Protein AF-0000000082939607 (afdb_homodimer)

pLDDT: mean 96.83, std 4.09, range [71.38, 99.0]

Nearest PDB structures (foldseek):
  5bor-assembly1_A  TM=9.975E-01  e=7.022E-24  Acetobacter aceti 1023
  4zmb-assembly1_B  TM=9.998E-01  e=1.234E-23  Acetobacter aceti 1023
  4ycj-assembly1_A  TM=9.977E-01  e=1.023E-23  Acetobacter aceti 1023
  4ycd-assembly1_A  TM=9.980E-01  e=1.159E-23  Acetobacter aceti 1023
  5clf-assembly1_B  TM=9.993E-01  e=1.399E-23  Acetobacter aceti 1023

Structure (mmCIF, N/CA/C/O backbone):
data_AF-0000000082939607-model_v1
#
loop_
_entity.id
_entity.type
_entity.pdbx_description
1 polymer 'N5-carboxyaminoimidazole ribonucleotide mutase'
#
loop_
_atom_site.group_PDB
_atom_site.id
_atom_site.type_symbol
_atom_site.label_atom_id
_atom_site.label_alt_id
_atom_site.label_comp_id
_atom_site.label_asym_id
_atom_site.label_entity_id
_atom_site.label_seq_id
_atom_site.pdbx_PDB_ins_code
_atom_site.Cartn_x
_atom_site.Cartn_y
_atom_site.Cartn_z
_atom_site.occupancy
_atom_site.B_iso_or_equiv
_atom_site.auth_seq_id
_atom_site.auth_comp_id
_atom_site.auth_asym_id
_atom_site.auth_atom_id
_atom_site.pdbx_PDB_model_num
ATOM 1 N N . MET A 1 1 ? 14.266 19.781 -10.266 1 73.94 1 MET A N 1
ATOM 2 C CA . MET A 1 1 ? 13.133 19.062 -10.844 1 73.94 1 MET A CA 1
ATOM 3 C C . MET A 1 1 ? 11.969 18.984 -9.859 1 73.94 1 MET A C 1
ATOM 5 O O . MET A 1 1 ? 12.18 19.016 -8.648 1 73.94 1 MET A O 1
ATOM 9 N N . LYS A 1 2 ? 10.742 19.078 -10.258 1 94.06 2 LYS A N 1
ATOM 10 C CA . LYS A 1 2 ? 9.562 19.047 -9.391 1 94.06 2 LYS A CA 1
ATOM 11 C C . LYS A 1 2 ? 9.406 17.688 -8.727 1 94.06 2 LYS A C 1
ATOM 13 O O . LYS A 1 2 ? 9.484 16.656 -9.398 1 94.06 2 LYS A O 1
ATOM 18 N N . PRO A 1 3 ? 9.328 17.672 -7.402 1 98.25 3 PRO A N 1
ATOM 19 C CA . PRO A 1 3 ? 9.227 16.391 -6.715 1 98.25 3 PRO A CA 1
ATOM 20 C C . PRO A 1 3 ? 7.977 15.609 -7.113 1 98.25 3 PRO A C 1
ATOM 22 O O . PRO A 1 3 ? 6.914 16.203 -7.32 1 98.25 3 PRO A O 1
ATOM 25 N N . LEU A 1 4 ? 8.109 14.312 -7.293 1 98.81 4 LEU A N 1
ATOM 26 C CA . LEU A 1 4 ? 7.012 13.406 -7.59 1 98.81 4 LEU A CA 1
ATOM 27 C C . LEU A 1 4 ? 6.566 12.664 -6.336 1 98.81 4 LEU A C 1
ATOM 29 O O . LEU A 1 4 ? 5.422 12.219 -6.25 1 98.81 4 LEU A O 1
ATOM 33 N N . VAL A 1 5 ? 7.562 12.453 -5.434 1 98.94 5 VAL A N 1
ATOM 34 C CA . VAL A 1 5 ? 7.293 11.727 -4.195 1 98.94 5 VAL A CA 1
ATOM 35 C C . VAL A 1 5 ? 7.57 12.633 -2.996 1 98.94 5 VAL A C 1
ATOM 37 O O . VAL A 1 5 ? 8.594 13.32 -2.951 1 98.94 5 VAL A O 1
ATOM 40 N N . GLY A 1 6 ? 6.621 12.758 -2.084 1 98.88 6 GLY A N 1
ATOM 41 C CA . GLY A 1 6 ? 6.863 13.375 -0.79 1 98.88 6 GLY A CA 1
ATOM 42 C C . GLY A 1 6 ? 7.176 12.367 0.301 1 98.88 6 GLY A C 1
ATOM 43 O O . GLY A 1 6 ? 6.395 11.445 0.546 1 98.88 6 GLY A O 1
ATOM 44 N N . VAL A 1 7 ? 8.328 12.477 0.887 1 98.94 7 VAL A N 1
ATOM 45 C CA . VAL A 1 7 ? 8.711 11.672 2.045 1 98.94 7 VAL A CA 1
ATOM 46 C C . VAL A 1 7 ? 8.57 12.5 3.318 1 98.94 7 VAL A C 1
ATOM 48 O O . VAL A 1 7 ? 9.352 13.438 3.547 1 98.94 7 VAL A O 1
ATOM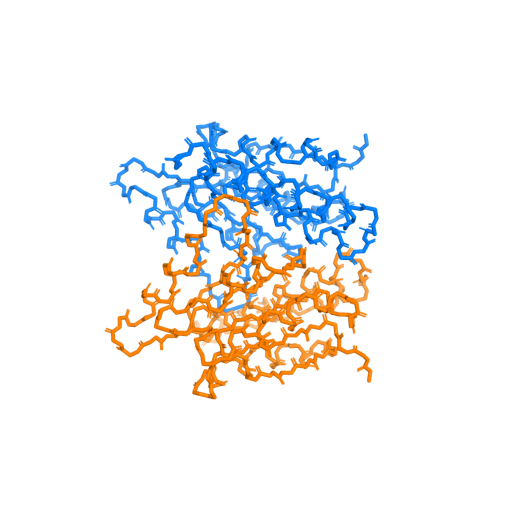 51 N N . ILE A 1 8 ? 7.582 12.094 4.121 1 98.81 8 ILE A N 1
ATOM 52 C CA . ILE A 1 8 ? 7.344 12.906 5.309 1 98.81 8 ILE A CA 1
ATOM 53 C C . ILE A 1 8 ? 7.418 12.039 6.559 1 98.81 8 ILE A C 1
ATOM 55 O O . ILE A 1 8 ? 7.242 10.82 6.484 1 98.81 8 ILE A O 1
ATOM 59 N N . MET A 1 9 ? 7.715 12.656 7.691 1 97.94 9 MET A N 1
ATOM 60 C CA . MET A 1 9 ? 7.871 11.953 8.961 1 97.94 9 MET A CA 1
ATOM 61 C C . MET A 1 9 ? 7.477 12.844 10.133 1 97.94 9 MET A C 1
ATOM 63 O O . MET A 1 9 ? 7.539 14.07 10.031 1 97.94 9 MET A O 1
ATOM 67 N N . GLY A 1 10 ? 7.082 12.188 11.211 1 93.94 10 GLY A N 1
ATOM 68 C CA . GLY A 1 10 ? 6.531 12.93 12.336 1 93.94 10 GLY A CA 1
ATOM 69 C C . GLY A 1 10 ? 7.586 13.672 13.133 1 93.94 10 GLY A C 1
ATOM 70 O O . GLY A 1 10 ? 7.309 14.711 13.727 1 93.94 10 GLY A O 1
ATOM 71 N N . SER A 1 11 ? 8.711 13.086 13.258 1 93.81 11 SER A N 1
ATOM 72 C CA . SER A 1 11 ? 9.812 13.664 14.031 1 93.81 11 SER A CA 1
ATOM 73 C C . SER A 1 11 ? 11.148 13.43 13.336 1 93.81 11 SER A C 1
ATOM 75 O O . SER A 1 11 ? 11.266 12.547 12.477 1 93.81 11 SER A O 1
ATOM 77 N N . SER A 1 12 ? 12.109 14.25 13.695 1 94.25 12 SER A N 1
ATOM 78 C CA . SER A 1 12 ? 13.445 14.086 13.117 1 94.25 12 SER A CA 1
ATOM 79 C C . SER A 1 12 ? 14.047 12.734 13.492 1 94.25 12 SER A C 1
ATOM 81 O O . SER A 1 12 ? 14.867 12.188 12.758 1 94.25 12 SER A O 1
ATOM 83 N N . SER A 1 13 ? 13.633 12.195 14.633 1 94.56 13 SER A N 1
ATOM 84 C CA . SER A 1 13 ? 14.133 10.898 15.07 1 94.56 13 SER A CA 1
ATOM 85 C C . SER A 1 13 ? 13.742 9.797 14.094 1 94.56 13 SER A C 1
ATOM 87 O O . SER A 1 13 ? 14.367 8.734 14.062 1 94.56 13 SER A O 1
ATOM 89 N N . ASP A 1 14 ? 12.719 10.047 13.297 1 96.38 14 ASP A N 1
ATOM 90 C CA . ASP A 1 14 ? 12.25 9.047 12.336 1 96.38 14 ASP A CA 1
ATOM 91 C C . ASP A 1 14 ? 13.172 8.992 11.117 1 96.38 14 ASP A C 1
ATOM 93 O O . ASP A 1 14 ? 13.102 8.047 10.328 1 96.38 14 ASP A O 1
ATOM 97 N N . TRP A 1 15 ? 14.07 9.906 10.969 1 97.56 15 TRP A N 1
ATOM 98 C CA . TRP A 1 15 ? 14.922 10.016 9.789 1 97.56 15 TRP A CA 1
ATOM 99 C C . TRP A 1 15 ? 15.828 8.805 9.656 1 97.56 15 TRP A C 1
ATOM 101 O O . TRP A 1 15 ? 16.094 8.336 8.539 1 97.56 15 TRP A O 1
ATOM 111 N N . GLU A 1 16 ? 16.281 8.289 10.805 1 97.69 16 GLU A N 1
ATOM 112 C CA . GLU A 1 16 ? 17.188 7.145 10.773 1 97.69 16 GLU A CA 1
ATOM 113 C C . GLU A 1 16 ? 16.547 5.973 10.031 1 97.69 16 GLU A C 1
ATOM 115 O O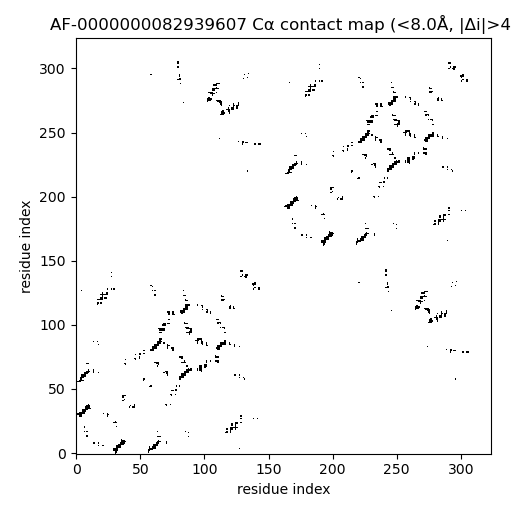 . GLU A 1 16 ? 17.25 5.191 9.383 1 97.69 16 GLU A O 1
ATOM 120 N N . THR A 1 17 ? 15.258 5.93 10.086 1 98.62 17 THR A N 1
ATOM 121 C CA . THR A 1 17 ? 14.531 4.887 9.367 1 98.62 17 THR A CA 1
ATOM 122 C C . THR A 1 17 ? 14.156 5.363 7.965 1 98.62 17 THR A C 1
ATOM 124 O O . THR A 1 17 ? 14.438 4.684 6.977 1 98.62 17 THR A O 1
ATOM 127 N N . MET A 1 18 ? 13.672 6.57 7.789 1 98.81 18 MET A N 1
ATOM 128 C CA . MET A 1 18 ? 13.031 7.051 6.566 1 98.81 18 MET A CA 1
ATOM 129 C C . MET A 1 18 ? 14.07 7.344 5.488 1 98.81 18 MET A C 1
ATOM 131 O O . MET A 1 18 ? 13.742 7.43 4.305 1 98.81 18 MET A O 1
ATOM 135 N N . LYS A 1 19 ? 15.312 7.48 5.898 1 98.81 19 LYS A N 1
ATOM 136 C CA . LYS A 1 19 ? 16.375 7.738 4.926 1 98.81 19 LYS A CA 1
ATOM 137 C C . LYS A 1 19 ? 16.5 6.59 3.93 1 98.81 19 LYS A C 1
ATOM 139 O O . LYS A 1 19 ? 16.922 6.797 2.787 1 98.81 19 LYS A O 1
ATOM 144 N N . HIS A 1 20 ? 16.141 5.379 4.359 1 98.88 20 HIS A N 1
ATOM 145 C CA . HIS A 1 20 ? 16.266 4.207 3.494 1 98.88 20 HIS A CA 1
ATOM 146 C C . HIS A 1 20 ? 15.266 4.262 2.346 1 98.88 20 HIS A C 1
ATOM 148 O O . HIS A 1 20 ? 15.523 3.734 1.263 1 98.88 20 HIS A O 1
ATOM 154 N N . ALA A 1 21 ? 14.094 4.895 2.523 1 98.94 21 ALA A N 1
ATOM 155 C CA . ALA A 1 21 ? 13.195 5.164 1.406 1 98.94 21 ALA A CA 1
ATOM 156 C C . ALA A 1 21 ? 13.812 6.148 0.423 1 98.94 21 ALA A C 1
ATOM 158 O O . ALA A 1 21 ? 13.766 5.941 -0.792 1 98.94 21 ALA A O 1
ATOM 159 N N . CYS A 1 22 ? 14.445 7.188 0.955 1 98.88 22 CYS A N 1
ATOM 160 C CA . CYS A 1 22 ? 15.078 8.211 0.131 1 98.88 22 CYS A CA 1
ATOM 161 C C . CYS A 1 22 ? 16.234 7.629 -0.667 1 98.88 22 CYS A C 1
ATOM 163 O O . CYS A 1 22 ? 16.453 8 -1.821 1 98.88 22 CYS A O 1
ATOM 165 N N . GLU A 1 23 ? 16.938 6.727 -0.051 1 98.88 23 GLU A N 1
ATOM 166 C CA . GLU A 1 23 ? 18.047 6.074 -0.735 1 98.88 23 GLU A CA 1
ATOM 167 C C . GLU A 1 23 ? 17.578 5.336 -1.983 1 98.88 23 GLU A C 1
ATOM 169 O O . GLU A 1 23 ? 18.234 5.367 -3.021 1 98.88 23 GLU A O 1
ATOM 174 N N . ILE A 1 24 ? 16.469 4.672 -1.916 1 98.88 24 ILE A N 1
ATOM 175 C CA . ILE A 1 24 ? 15.898 3.963 -3.057 1 98.88 24 ILE A CA 1
ATOM 176 C C . ILE A 1 24 ? 15.492 4.961 -4.137 1 98.88 24 ILE A C 1
ATOM 178 O O . ILE A 1 24 ? 15.758 4.75 -5.32 1 98.88 24 ILE A O 1
ATOM 182 N N . LEU A 1 25 ? 14.836 6.051 -3.723 1 98.88 25 LEU A N 1
ATOM 183 C CA . LEU A 1 25 ? 14.406 7.066 -4.68 1 98.88 25 LEU A CA 1
ATOM 184 C C . LEU A 1 25 ? 15.609 7.68 -5.391 1 98.88 25 LEU A C 1
ATOM 186 O O . LEU A 1 25 ? 15.562 7.934 -6.598 1 98.88 25 LEU A O 1
ATOM 190 N N . GLU A 1 26 ? 16.688 7.875 -4.633 1 98.81 26 GLU A N 1
ATOM 191 C CA . GLU A 1 26 ? 17.922 8.375 -5.223 1 98.81 26 GLU A CA 1
ATOM 192 C C . GLU A 1 26 ? 18.516 7.363 -6.203 1 98.81 26 GLU A C 1
ATOM 194 O O . GLU A 1 26 ? 18.906 7.723 -7.312 1 98.81 26 GLU A O 1
ATOM 199 N N . GLU A 1 27 ? 18.562 6.113 -5.809 1 98.56 27 GLU A N 1
ATOM 200 C CA . GLU A 1 27 ? 19.078 5.035 -6.652 1 98.56 27 GLU A CA 1
ATOM 201 C C . GLU A 1 27 ? 18.359 5.012 -8 1 98.56 27 GLU A C 1
ATOM 203 O O . GLU A 1 27 ? 19 4.773 -9.039 1 98.56 27 GLU A O 1
ATOM 208 N N . LEU A 1 28 ? 17.078 5.309 -8 1 98.69 28 LEU A N 1
ATOM 209 C CA . LEU A 1 28 ? 16.266 5.191 -9.203 1 98.69 28 LEU A CA 1
ATOM 210 C C . LEU A 1 28 ? 16.047 6.555 -9.852 1 98.69 28 LEU A C 1
ATOM 212 O O . LEU A 1 28 ? 15.25 6.688 -10.773 1 98.69 28 LEU A O 1
ATOM 216 N N . SER A 1 29 ? 16.688 7.59 -9.289 1 98.56 29 SER A N 1
ATOM 217 C CA . SER A 1 29 ? 16.656 8.953 -9.82 1 98.56 29 SER A CA 1
ATOM 218 C C . SER A 1 29 ? 15.234 9.492 -9.875 1 98.56 29 SER A C 1
ATOM 220 O O . SER A 1 29 ? 14.836 10.117 -10.867 1 98.56 29 SER A O 1
ATOM 222 N N . ILE A 1 30 ? 14.492 9.219 -8.852 1 98.81 30 ILE A N 1
ATOM 223 C CA . ILE A 1 30 ? 13.133 9.734 -8.734 1 98.81 30 ILE A CA 1
ATOM 224 C C . ILE A 1 30 ? 13.141 11.023 -7.918 1 98.81 30 ILE A C 1
ATOM 226 O O . ILE A 1 30 ? 13.586 11.031 -6.766 1 98.81 30 ILE A O 1
ATOM 230 N N . PRO A 1 31 ? 12.711 12.141 -8.531 1 98.81 31 PRO A N 1
ATOM 231 C CA . PRO A 1 31 ? 12.656 13.391 -7.758 1 98.81 31 PRO A CA 1
ATOM 232 C C . PRO A 1 31 ? 11.727 13.297 -6.555 1 98.81 31 PRO A C 1
ATOM 234 O O . PRO A 1 31 ? 10.602 12.812 -6.68 1 98.81 31 PRO A O 1
ATOM 237 N N . TYR A 1 32 ? 12.242 13.734 -5.461 1 98.81 32 TYR A N 1
ATOM 238 C CA . TYR A 1 32 ? 11.438 13.695 -4.246 1 98.81 32 TYR A CA 1
ATOM 239 C C . TYR A 1 32 ? 11.75 14.883 -3.344 1 98.81 32 TYR A C 1
ATOM 241 O O . TYR A 1 32 ? 12.734 15.594 -3.562 1 98.81 32 TYR A O 1
ATOM 249 N N . GLU A 1 33 ? 10.852 15.125 -2.381 1 98.81 33 GLU A N 1
ATOM 250 C CA . GLU A 1 33 ? 11.102 16.031 -1.264 1 98.81 33 GLU A CA 1
ATOM 251 C C . GLU A 1 33 ? 10.992 15.297 0.073 1 98.81 33 GLU A C 1
ATOM 253 O O . GLU A 1 33 ? 10.367 14.242 0.156 1 98.81 33 GLU A O 1
ATOM 258 N N . LYS A 1 34 ? 11.656 15.82 1.092 1 98.38 34 LYS A N 1
ATOM 259 C CA . LYS A 1 34 ? 11.547 15.281 2.441 1 98.38 34 LYS A CA 1
ATOM 260 C C . LYS A 1 34 ? 11.266 16.391 3.457 1 98.38 34 LYS A C 1
ATOM 262 O O . LYS A 1 34 ? 11.789 17.5 3.338 1 98.38 34 LYS A O 1
ATOM 267 N N . LYS A 1 35 ? 10.328 16.047 4.332 1 97.56 35 LYS A N 1
ATOM 268 C CA . LYS A 1 35 ? 9.914 17.062 5.309 1 97.56 35 LYS A CA 1
ATOM 269 C C . LYS A 1 35 ? 9.477 16.406 6.617 1 97.56 35 LYS A C 1
ATOM 271 O O . LYS A 1 35 ? 8.977 15.273 6.617 1 97.56 35 LYS A O 1
ATOM 276 N N . VAL A 1 36 ? 9.773 17.125 7.738 1 97.31 36 VAL A N 1
ATOM 277 C CA . VAL A 1 36 ? 9.141 16.766 9 1 97.31 36 VAL A CA 1
ATOM 278 C C . VAL A 1 36 ? 7.762 17.422 9.086 1 97.31 36 VAL A C 1
ATOM 280 O O . VAL A 1 36 ? 7.645 18.641 8.984 1 97.31 36 VAL A O 1
ATOM 283 N N . VAL A 1 37 ? 6.734 16.656 9.188 1 95.81 37 VAL A N 1
ATOM 284 C CA . VAL A 1 37 ? 5.34 17.062 9.32 1 95.81 37 VAL A CA 1
ATOM 285 C C . VAL A 1 37 ? 4.695 16.328 10.5 1 95.81 37 VAL A C 1
ATOM 287 O O . VAL A 1 37 ? 4.41 15.133 10.414 1 95.81 37 VAL A O 1
ATOM 290 N N . SER A 1 38 ? 4.41 17.047 11.586 1 94.38 38 SER A N 1
ATOM 291 C CA . SER A 1 38 ? 3.902 16.391 12.789 1 94.38 38 SER A CA 1
ATOM 292 C C . SER A 1 38 ? 2.379 16.359 12.805 1 94.38 38 SER A C 1
ATOM 294 O O . SER A 1 38 ? 1.734 17.406 12.742 1 94.38 38 SER A O 1
ATOM 296 N N . ALA A 1 39 ? 1.871 15.172 12.961 1 94.69 39 ALA A N 1
ATOM 297 C CA . ALA A 1 39 ? 0.421 15.031 13.07 1 94.69 39 ALA A CA 1
ATOM 298 C C . ALA A 1 39 ? -0.097 15.672 14.359 1 94.69 39 ALA A C 1
ATOM 300 O O . ALA A 1 39 ? -1.222 16.172 14.398 1 94.69 39 ALA A O 1
ATOM 301 N N . HIS A 1 40 ? 0.695 15.641 15.422 1 94.56 40 HIS A N 1
ATOM 302 C CA . HIS A 1 40 ? 0.226 16.047 16.75 1 94.56 40 HIS A CA 1
ATOM 303 C C . HIS A 1 40 ? 0.604 17.484 17.047 1 94.56 40 HIS A C 1
ATOM 305 O O . HIS A 1 40 ? -0.169 18.219 17.656 1 94.56 40 HIS A O 1
ATOM 311 N N . ARG A 1 41 ? 1.747 17.906 16.609 1 95.06 41 ARG A N 1
ATOM 312 C CA . ARG A 1 41 ? 2.266 19.203 17 1 95.06 41 ARG A CA 1
ATOM 313 C C . ARG A 1 41 ? 1.891 20.281 15.977 1 95.06 41 ARG A C 1
ATOM 315 O O . ARG A 1 41 ? 1.789 21.453 16.312 1 95.06 41 ARG A O 1
ATOM 322 N N . THR A 1 42 ? 1.711 19.875 14.695 1 93.81 42 THR A N 1
ATOM 323 C CA . THR A 1 42 ? 1.355 20.828 13.656 1 93.81 42 THR A CA 1
ATOM 324 C C . THR A 1 42 ? 0.284 20.25 12.734 1 93.81 42 THR A C 1
ATOM 326 O O . THR A 1 42 ? 0.488 20.141 11.523 1 93.81 42 THR A O 1
ATOM 329 N N . PRO A 1 43 ? -0.898 19.984 13.234 1 96 43 PRO A N 1
ATOM 330 C CA . PRO A 1 43 ? -1.928 19.297 12.445 1 96 43 PRO A CA 1
ATOM 331 C C . PRO A 1 43 ? -2.4 20.125 11.258 1 96 43 PRO A C 1
ATOM 333 O O . PRO A 1 43 ? -2.717 19.578 10.195 1 96 43 PRO A O 1
ATOM 336 N N . ASP A 1 44 ? -2.393 21.453 11.422 1 96.81 44 ASP A N 1
ATOM 337 C CA . ASP A 1 44 ? -2.838 22.297 10.32 1 96.81 44 ASP A CA 1
ATOM 338 C C . ASP A 1 44 ? -1.854 22.234 9.148 1 96.81 44 ASP A C 1
ATOM 340 O O . ASP A 1 44 ? -2.264 22.188 7.988 1 96.81 44 ASP A O 1
ATOM 344 N N . LEU A 1 45 ? -0.635 22.234 9.477 1 95.88 45 LEU A N 1
ATOM 345 C CA . LEU A 1 45 ? 0.387 22.125 8.445 1 95.88 45 LEU A CA 1
ATOM 346 C C . LEU A 1 45 ? 0.312 20.766 7.762 1 95.88 45 LEU A C 1
ATOM 348 O O . LEU A 1 45 ? 0.494 20.656 6.547 1 95.88 45 LEU A O 1
ATOM 352 N N . MET A 1 46 ? 0.058 19.766 8.516 1 97.69 46 MET A N 1
ATOM 353 C CA . MET A 1 46 ? -0.09 18.422 7.973 1 97.69 46 MET A CA 1
ATOM 354 C C . MET A 1 46 ? -1.259 18.359 6.996 1 97.69 46 MET A C 1
ATOM 356 O O . MET A 1 46 ? -1.125 17.828 5.895 1 97.69 46 MET A O 1
ATOM 360 N N . PHE A 1 47 ? -2.385 18.953 7.383 1 97.62 47 PHE A N 1
ATOM 361 C CA . PHE A 1 47 ? -3.561 18.969 6.52 1 97.62 47 PHE A CA 1
ATOM 362 C C . PHE A 1 47 ? -3.279 19.734 5.238 1 97.62 47 PHE A C 1
ATOM 364 O O . PHE A 1 47 ? -3.619 19.281 4.145 1 97.62 47 PHE A O 1
ATOM 371 N N . GLU A 1 48 ? -2.697 20.844 5.406 1 98 48 GLU A N 1
ATOM 372 C CA . GLU A 1 48 ? -2.359 21.656 4.242 1 98 48 GLU A CA 1
ATOM 373 C C . GLU A 1 48 ? -1.44 20.906 3.287 1 98 48 GLU A C 1
ATOM 375 O O . GLU A 1 48 ? -1.632 20.938 2.07 1 98 48 GLU A O 1
ATOM 380 N N . TYR A 1 49 ? -0.472 20.281 3.844 1 98.5 49 TYR A N 1
ATOM 381 C CA . TYR A 1 49 ? 0.46 19.5 3.037 1 98.5 49 TYR A CA 1
ATOM 382 C C . TYR A 1 49 ? -0.277 18.469 2.199 1 98.5 49 TYR A C 1
ATOM 384 O O . TYR A 1 49 ? -0.054 18.359 0.99 1 98.5 49 TYR A O 1
ATOM 392 N N . ALA A 1 50 ? -1.139 17.719 2.84 1 98.56 50 ALA A N 1
ATOM 393 C CA . ALA A 1 50 ? -1.877 16.641 2.182 1 98.56 50 ALA A CA 1
ATOM 394 C C . ALA A 1 50 ? -2.82 17.203 1.117 1 98.56 50 ALA A C 1
ATOM 396 O O . ALA A 1 50 ? -2.857 16.703 -0.01 1 98.56 50 ALA A O 1
ATOM 397 N N . GLU A 1 51 ? -3.516 18.234 1.45 1 97.94 51 GLU A N 1
ATOM 398 C CA . GLU A 1 51 ? -4.547 18.797 0.586 1 97.94 51 GLU A CA 1
ATOM 399 C C . GLU A 1 51 ? -3.939 19.406 -0.676 1 97.94 51 GLU A C 1
ATOM 401 O O . GLU A 1 51 ? -4.559 19.375 -1.743 1 97.94 51 GLU A O 1
ATOM 406 N N . GLN A 1 52 ? -2.75 19.906 -0.557 1 98.12 52 GLN A N 1
ATOM 407 C CA . GLN A 1 52 ? -2.135 20.609 -1.675 1 98.12 52 GLN A CA 1
ATOM 408 C C . GLN A 1 52 ? -1.192 19.703 -2.451 1 98.12 52 GLN A C 1
ATOM 410 O O . GLN A 1 52 ? -0.648 20.094 -3.486 1 98.12 52 GLN A O 1
ATOM 415 N N . ALA A 1 53 ? -1.005 18.5 -1.986 1 98.25 53 ALA A N 1
ATOM 416 C CA . ALA A 1 53 ? 0.047 17.625 -2.494 1 98.25 53 ALA A CA 1
ATOM 417 C C . ALA A 1 53 ? -0.111 17.391 -3.994 1 98.25 53 ALA A C 1
ATOM 419 O O . ALA A 1 53 ? 0.846 17.547 -4.758 1 98.25 53 ALA A O 1
ATOM 420 N N . ARG A 1 54 ? -1.316 17.062 -4.418 1 97.56 54 ARG A N 1
ATOM 421 C CA . ARG A 1 54 ? -1.54 16.766 -5.832 1 97.56 54 ARG A CA 1
ATOM 422 C C . ARG A 1 54 ? -1.283 18 -6.691 1 97.56 54 ARG A C 1
ATOM 424 O O . ARG A 1 54 ? -0.634 17.906 -7.738 1 97.56 54 ARG A O 1
ATOM 431 N N . GLU A 1 55 ? -1.81 19.125 -6.254 1 96.75 55 GLU A N 1
ATOM 432 C CA . GLU A 1 55 ? -1.646 20.375 -7.004 1 96.75 55 GLU A CA 1
ATOM 433 C C . GLU A 1 55 ? -0.175 20.766 -7.109 1 96.75 55 GLU A C 1
ATOM 435 O O . GLU A 1 55 ? 0.245 21.359 -8.109 1 96.75 55 GLU A O 1
ATOM 440 N N . ARG A 1 56 ? 0.563 20.344 -6.102 1 97.56 56 ARG A N 1
ATOM 441 C CA . ARG A 1 56 ? 1.986 20.656 -6.082 1 97.56 56 ARG A CA 1
ATOM 442 C C . ARG A 1 56 ? 2.775 19.703 -6.973 1 97.56 56 ARG A C 1
ATOM 444 O O . ARG A 1 56 ? 3.977 19.891 -7.176 1 97.56 56 ARG A O 1
ATOM 451 N N . GLY A 1 57 ? 2.141 18.656 -7.457 1 97.69 57 GLY A N 1
ATOM 452 C CA . GLY A 1 57 ? 2.787 17.797 -8.43 1 97.69 57 GLY A CA 1
ATOM 453 C C . GLY A 1 57 ? 3.184 16.453 -7.848 1 97.69 57 GLY A C 1
ATOM 454 O O . GLY A 1 57 ? 3.746 15.602 -8.547 1 97.69 57 GLY A O 1
ATOM 455 N N . LEU A 1 58 ? 2.904 16.234 -6.59 1 98.69 58 LEU A N 1
ATOM 456 C CA . LEU A 1 58 ? 3.219 14.938 -5.984 1 98.69 58 LEU A CA 1
ATOM 457 C C . LEU A 1 58 ? 2.301 13.844 -6.523 1 98.69 58 LEU A C 1
ATOM 459 O O . LEU A 1 58 ? 1.117 14.094 -6.773 1 98.69 58 LEU A O 1
ATOM 463 N N . ASN A 1 59 ? 2.852 12.68 -6.688 1 98.81 59 ASN A N 1
ATOM 464 C CA . ASN A 1 59 ? 2.111 11.516 -7.164 1 98.81 59 ASN A CA 1
ATOM 465 C C . ASN A 1 59 ? 1.918 10.484 -6.055 1 98.81 59 ASN A C 1
ATOM 467 O O . ASN A 1 59 ? 0.961 9.703 -6.086 1 98.81 59 ASN A O 1
ATOM 471 N N . VAL A 1 60 ? 2.834 10.453 -5.109 1 98.94 60 VAL A N 1
ATOM 472 C CA . VAL A 1 60 ? 2.822 9.5 -4.004 1 98.94 60 VAL A CA 1
ATOM 473 C C . VAL A 1 60 ? 3.361 10.172 -2.742 1 98.94 60 VAL A C 1
ATOM 475 O O . VAL A 1 60 ? 4.285 10.984 -2.809 1 98.94 60 VAL A O 1
ATOM 478 N N . ILE A 1 61 ? 2.799 9.859 -1.626 1 98.94 61 ILE A N 1
ATOM 479 C CA . ILE A 1 61 ? 3.33 10.32 -0.349 1 98.94 61 ILE A CA 1
ATOM 480 C C . ILE A 1 61 ? 3.768 9.125 0.494 1 98.94 61 ILE A C 1
ATOM 482 O O . ILE A 1 61 ? 3.002 8.18 0.686 1 98.94 61 ILE A O 1
ATOM 486 N N . ILE A 1 62 ? 4.996 9.109 0.938 1 98.94 62 ILE A N 1
ATOM 487 C CA . ILE A 1 62 ? 5.504 8.18 1.936 1 98.94 62 ILE A CA 1
ATOM 488 C C . ILE A 1 62 ? 5.539 8.852 3.305 1 98.94 62 ILE A C 1
ATOM 490 O O . ILE A 1 62 ? 6.168 9.898 3.475 1 98.94 62 ILE A O 1
ATOM 494 N N . ALA A 1 63 ? 4.863 8.266 4.262 1 98.94 63 ALA A N 1
ATOM 495 C CA . ALA A 1 63 ? 4.789 8.852 5.598 1 98.94 63 ALA A CA 1
ATOM 496 C C . ALA A 1 63 ? 5.273 7.863 6.656 1 98.94 63 ALA A C 1
ATOM 498 O O . ALA A 1 63 ? 4.734 6.758 6.777 1 98.94 63 ALA A O 1
ATOM 499 N N . GLY A 1 64 ? 6.293 8.234 7.414 1 98.62 64 GLY A N 1
ATOM 500 C CA . GLY A 1 64 ? 6.816 7.434 8.508 1 98.62 64 GLY A CA 1
ATOM 501 C C . GLY A 1 64 ? 6.434 7.969 9.875 1 98.62 64 GLY A C 1
ATOM 502 O O . GLY A 1 64 ? 6.473 9.18 10.109 1 98.62 64 GLY A O 1
ATOM 503 N N . ALA A 1 65 ? 6.047 7.055 10.727 1 97.56 65 ALA A N 1
ATOM 504 C CA . ALA A 1 65 ? 5.672 7.469 12.078 1 97.56 65 ALA A CA 1
ATOM 505 C C . ALA A 1 65 ? 5.883 6.336 13.078 1 97.56 65 ALA A C 1
ATOM 507 O O . ALA A 1 65 ? 5.707 5.164 12.742 1 97.56 65 ALA A O 1
ATOM 508 N N . GLY A 1 66 ? 6.215 6.668 14.336 1 95.31 66 GLY A N 1
ATOM 509 C CA . GLY A 1 66 ? 6.34 5.746 15.453 1 95.31 66 GLY A CA 1
ATOM 510 C C . GLY A 1 66 ? 5.359 6.031 16.578 1 95.31 66 GLY A C 1
ATOM 511 O O . GLY A 1 66 ? 4.684 7.062 16.562 1 95.31 66 GLY A O 1
ATOM 512 N N . GLY A 1 67 ? 5.305 5.047 17.484 1 93.69 67 GLY A N 1
ATOM 513 C CA . GLY A 1 67 ? 4.402 5.234 18.609 1 93.69 67 GLY A CA 1
ATOM 514 C C . GLY A 1 67 ? 2.938 5.207 18.203 1 93.69 67 GLY A C 1
ATOM 515 O O . GLY A 1 67 ? 2.473 4.234 17.609 1 93.69 67 GLY A O 1
ATOM 516 N N . ALA A 1 68 ? 2.217 6.301 18.438 1 94.44 68 ALA A N 1
ATOM 517 C CA . ALA A 1 68 ? 0.812 6.359 18.031 1 94.44 68 ALA A CA 1
ATOM 518 C C . ALA A 1 68 ? 0.67 6.312 16.516 1 94.44 68 ALA A C 1
ATOM 520 O O . ALA A 1 68 ? -0.374 5.91 16 1 94.44 68 ALA A O 1
ATOM 521 N N . ALA A 1 69 ? 1.68 6.812 15.844 1 96.44 69 ALA A N 1
ATOM 522 C CA . ALA A 1 69 ? 1.91 6.684 14.406 1 96.44 69 ALA A CA 1
ATOM 523 C C . ALA A 1 69 ? 0.677 7.105 13.609 1 96.44 69 ALA A C 1
ATOM 525 O O . ALA A 1 69 ? 0.28 6.43 12.664 1 96.44 69 ALA A O 1
ATOM 526 N N . HIS A 1 70 ? 0.098 8.281 13.914 1 97.94 70 HIS A N 1
ATOM 527 C CA . HIS A 1 70 ? -1.128 8.766 13.297 1 97.94 70 HIS A CA 1
ATOM 528 C C . HIS A 1 70 ? -0.842 9.414 11.945 1 97.94 70 HIS A C 1
ATOM 530 O O . HIS A 1 70 ? -1.751 9.586 11.125 1 97.94 70 HIS A O 1
ATOM 536 N N . LEU A 1 71 ? 0.353 9.75 11.664 1 98.56 71 LEU A N 1
ATOM 537 C CA . LEU A 1 71 ? 0.69 10.602 10.531 1 98.56 71 LEU A CA 1
ATOM 538 C C . LEU A 1 71 ? 0.189 9.992 9.227 1 98.56 71 LEU A C 1
ATOM 540 O O . LEU A 1 71 ? -0.543 10.641 8.477 1 98.56 71 LEU A O 1
ATOM 544 N N . PRO A 1 72 ? 0.52 8.75 8.867 1 98.81 72 PRO A N 1
ATOM 545 C CA . PRO A 1 72 ? 0.078 8.211 7.574 1 98.81 72 PRO A CA 1
ATOM 546 C C . PRO A 1 72 ? -1.441 8.227 7.418 1 98.81 72 PRO A C 1
ATOM 548 O O . PRO A 1 72 ? -1.957 8.617 6.371 1 98.81 72 PRO A O 1
ATOM 551 N N . GLY A 1 73 ? -2.125 7.82 8.469 1 98.69 73 GLY A N 1
ATOM 552 C CA . GLY A 1 73 ? -3.576 7.777 8.406 1 98.69 73 GLY A CA 1
ATOM 553 C C . GLY A 1 73 ? -4.207 9.148 8.25 1 98.69 73 GLY A C 1
ATOM 554 O O . GLY A 1 73 ? -5.16 9.32 7.488 1 98.69 73 GLY A O 1
ATOM 555 N N . MET A 1 74 ? -3.662 10.133 8.938 1 98.56 74 MET A N 1
ATOM 556 C CA . MET A 1 74 ? -4.184 11.492 8.852 1 98.56 74 MET A CA 1
ATOM 557 C C . MET A 1 74 ? -3.918 12.102 7.48 1 98.56 74 MET A C 1
ATOM 559 O O . MET A 1 74 ? -4.77 12.797 6.926 1 98.56 74 MET A O 1
ATOM 563 N N . ILE A 1 75 ? -2.779 11.859 6.949 1 98.75 75 ILE A N 1
ATOM 564 C CA . ILE A 1 75 ? -2.465 12.297 5.594 1 98.75 75 ILE A CA 1
ATOM 565 C C . ILE A 1 75 ? -3.453 11.672 4.609 1 98.75 75 ILE A C 1
ATOM 567 O O . ILE A 1 75 ? -4.027 12.375 3.77 1 98.75 75 ILE A O 1
ATOM 571 N N . ALA A 1 76 ? -3.666 10.391 4.75 1 98.75 76 ALA A N 1
ATOM 572 C CA . ALA A 1 76 ? -4.543 9.664 3.84 1 98.75 76 ALA A CA 1
ATOM 573 C C . ALA A 1 76 ? -5.965 10.211 3.887 1 98.75 76 ALA A C 1
ATOM 575 O O . ALA A 1 76 ? -6.676 10.203 2.879 1 98.75 76 ALA A O 1
ATOM 576 N N . ALA A 1 77 ? -6.367 10.727 5.023 1 97.94 77 ALA A N 1
ATOM 577 C CA . ALA A 1 77 ? -7.711 11.266 5.207 1 97.94 77 ALA A CA 1
ATOM 578 C C . ALA A 1 77 ? -7.887 12.578 4.445 1 97.94 77 ALA A C 1
ATOM 580 O O . ALA A 1 77 ? -9.016 13.031 4.223 1 97.94 77 ALA A O 1
ATOM 581 N N . LYS A 1 78 ? -6.785 13.211 3.986 1 98.06 78 LYS A N 1
ATOM 582 C CA . LYS A 1 78 ? -6.875 14.562 3.443 1 98.06 78 LYS A CA 1
ATOM 583 C C . LYS A 1 78 ? -6.332 14.617 2.018 1 98.06 78 LYS A C 1
ATOM 585 O O . LYS A 1 78 ? -6.059 15.695 1.494 1 98.06 78 LYS A O 1
ATOM 590 N N . THR A 1 79 ? -6.125 13.5 1.389 1 98.5 79 THR A N 1
ATOM 591 C CA . THR A 1 79 ? -5.68 13.445 0 1 98.5 79 THR A CA 1
ATOM 592 C C . THR A 1 79 ? -6.207 12.188 -0.69 1 98.5 79 THR A C 1
ATOM 594 O O . THR A 1 79 ? -6.504 11.188 -0.032 1 98.5 79 THR A O 1
ATOM 597 N N . THR A 1 80 ? -6.312 12.219 -2.018 1 98.38 80 THR A N 1
ATOM 598 C CA . THR A 1 80 ? -6.684 11.039 -2.783 1 98.38 80 THR A CA 1
ATOM 599 C C . THR A 1 80 ? -5.461 10.422 -3.457 1 98.38 80 THR A C 1
ATOM 601 O O . THR A 1 80 ? -5.586 9.484 -4.242 1 98.38 80 THR A O 1
ATOM 604 N N . LEU A 1 81 ? -4.262 10.977 -3.176 1 98.81 81 LEU A N 1
ATOM 605 C CA . LEU A 1 81 ? -3.025 10.344 -3.623 1 98.81 81 LEU A CA 1
ATOM 606 C C . LEU A 1 81 ? -2.76 9.055 -2.844 1 98.81 81 LEU A C 1
ATOM 608 O O . LEU A 1 81 ? -3.188 8.93 -1.694 1 98.81 81 LEU A O 1
ATOM 612 N N . PRO A 1 82 ? -2.07 8.078 -3.445 1 98.94 82 PRO A N 1
ATOM 613 C CA . PRO A 1 82 ? -1.604 6.945 -2.646 1 98.94 82 PRO A CA 1
ATOM 614 C C . PRO A 1 82 ? -0.694 7.367 -1.494 1 98.94 82 PRO A C 1
ATOM 616 O O . PRO A 1 82 ? 0.215 8.18 -1.686 1 98.94 82 PRO A O 1
ATOM 619 N N . VAL A 1 83 ? -0.97 6.871 -0.34 1 99 83 VAL A N 1
ATOM 620 C CA . VAL A 1 83 ? -0.146 7.094 0.843 1 99 83 VAL A CA 1
ATOM 621 C C . VAL A 1 83 ? 0.471 5.773 1.301 1 99 83 VAL A C 1
ATOM 623 O O . VAL A 1 83 ? -0.239 4.785 1.502 1 99 83 VAL A O 1
ATOM 626 N N . ILE A 1 84 ? 1.763 5.723 1.382 1 99 84 ILE A N 1
ATOM 627 C CA . ILE A 1 84 ? 2.51 4.582 1.904 1 99 84 ILE A CA 1
ATOM 628 C C . ILE A 1 84 ? 2.928 4.859 3.348 1 99 84 ILE A C 1
ATOM 630 O O . ILE A 1 84 ? 3.584 5.863 3.627 1 99 84 ILE A O 1
ATOM 634 N N . GLY A 1 85 ? 2.488 4.039 4.266 1 98.94 85 GLY A N 1
ATOM 635 C CA . GLY A 1 85 ? 2.836 4.191 5.672 1 98.94 85 GLY A CA 1
ATOM 636 C C . GLY A 1 85 ? 3.996 3.312 6.098 1 98.94 85 GLY A C 1
ATOM 637 O O . GLY A 1 85 ? 3.986 2.104 5.859 1 98.94 85 GLY A O 1
ATOM 638 N N . VAL A 1 86 ? 4.953 3.885 6.73 1 98.94 86 VAL A N 1
ATOM 639 C CA . VAL A 1 86 ? 6.105 3.166 7.262 1 98.94 86 VAL A CA 1
ATOM 640 C C . VAL A 1 86 ? 6.043 3.135 8.789 1 98.94 86 VAL A C 1
ATOM 642 O O . VAL A 1 86 ? 6.25 4.156 9.445 1 98.94 86 VAL A O 1
ATOM 645 N N . PRO A 1 87 ? 5.746 1.955 9.312 1 98.81 87 PRO A N 1
ATOM 646 C CA . PRO A 1 87 ? 5.855 1.846 10.766 1 98.81 87 PRO A CA 1
ATOM 647 C C . PRO A 1 87 ? 7.301 1.945 11.258 1 98.81 87 PRO A C 1
ATOM 649 O O . PRO A 1 87 ? 8.094 1.03 11.031 1 98.81 87 PRO A O 1
ATOM 652 N N . VAL A 1 88 ? 7.57 3.02 11.906 1 98.31 88 VAL A N 1
ATOM 653 C CA . VAL A 1 88 ? 8.891 3.17 12.508 1 98.31 88 VAL A CA 1
ATOM 654 C C . VAL A 1 88 ? 8.977 2.357 13.797 1 98.31 88 VAL A C 1
ATOM 656 O O . VAL A 1 88 ? 8.039 2.354 14.594 1 98.31 88 VAL A O 1
ATOM 659 N N . GLN A 1 89 ? 10.055 1.645 13.992 1 96.88 89 GLN A N 1
ATOM 660 C CA . GLN A 1 89 ? 10.227 0.794 15.164 1 96.88 89 GLN A CA 1
ATOM 661 C C . GLN A 1 89 ? 10.336 1.63 16.438 1 96.88 89 GLN A C 1
ATOM 663 O O . GLN A 1 89 ? 11.367 2.262 16.688 1 96.88 89 GLN A O 1
ATOM 668 N N . SER A 1 90 ? 9.305 1.587 17.234 1 91.12 90 SER A N 1
ATOM 669 C CA . SER A 1 90 ? 9.328 2.301 18.516 1 91.12 90 SER A CA 1
ATOM 670 C C . SER A 1 90 ? 10.141 1.542 19.562 1 91.12 90 SER A C 1
ATOM 672 O O . SER A 1 90 ? 10.344 0.332 19.438 1 91.12 90 SER A O 1
ATOM 674 N N . LYS A 1 91 ? 10.555 2.17 20.562 1 89.19 91 LYS A N 1
ATOM 675 C CA . LYS A 1 91 ? 11.344 1.553 21.625 1 89.19 91 LYS A CA 1
ATOM 676 C C . LYS A 1 91 ? 10.461 0.702 22.547 1 89.19 91 LYS A C 1
ATOM 678 O O . LYS A 1 91 ? 10.844 -0.408 22.922 1 89.19 91 LYS A O 1
ATOM 683 N N . ALA A 1 92 ? 9.297 1.124 22.812 1 89.69 92 ALA A N 1
ATOM 684 C CA . ALA A 1 92 ? 8.477 0.51 23.859 1 89.69 92 ALA A CA 1
ATOM 685 C C . ALA A 1 92 ? 7.867 -0.804 23.375 1 89.69 92 ALA A C 1
ATOM 687 O O . ALA A 1 92 ? 7.871 -1.802 24.094 1 89.69 92 ALA A O 1
ATOM 688 N N . LEU A 1 93 ? 7.332 -0.85 22.156 1 94.62 93 LEU A N 1
ATOM 689 C CA . LEU A 1 93 ? 6.594 -2.027 21.719 1 94.62 93 LEU A CA 1
ATOM 690 C C . LEU A 1 93 ? 7.199 -2.609 20.438 1 94.62 93 LEU A C 1
ATOM 692 O O . LEU A 1 93 ? 6.539 -3.357 19.719 1 94.62 93 LEU A O 1
ATOM 696 N N . ASN A 1 94 ? 8.406 -2.182 20.156 1 96.25 94 ASN A N 1
ATOM 697 C CA . ASN A 1 94 ? 9.211 -2.73 19.062 1 96.25 94 ASN A CA 1
ATOM 698 C C . ASN A 1 94 ? 8.5 -2.586 17.719 1 96.25 94 ASN A C 1
ATOM 700 O O . ASN A 1 94 ? 8.609 -3.465 16.859 1 96.25 94 ASN A O 1
ATOM 704 N N . GLY A 1 95 ? 7.641 -1.591 17.594 1 97.19 95 GLY A N 1
ATOM 705 C CA . GLY A 1 95 ? 7.023 -1.286 16.312 1 97.19 95 GLY A CA 1
ATOM 706 C C . GLY A 1 95 ? 5.621 -1.852 16.172 1 97.19 95 GLY A C 1
ATOM 707 O O . GLY A 1 95 ? 4.902 -1.521 15.234 1 97.19 95 GLY A O 1
ATOM 708 N N . TRP A 1 96 ? 5.215 -2.668 17.172 1 97.31 96 TRP A N 1
ATOM 709 C CA . TRP A 1 96 ? 3.863 -3.219 17.156 1 97.31 96 TRP A CA 1
ATOM 710 C C . TRP A 1 96 ? 2.82 -2.105 17.172 1 97.31 96 TRP A C 1
ATOM 712 O O . TRP A 1 96 ? 1.846 -2.15 16.406 1 97.31 96 TRP A O 1
ATOM 722 N N . ASP A 1 97 ? 3.037 -1.156 18 1 97.38 97 ASP A N 1
ATOM 723 C CA . ASP A 1 97 ? 2.123 -0.024 18.125 1 97.38 97 ASP A CA 1
ATOM 724 C C . ASP A 1 97 ? 2.033 0.757 16.828 1 97.38 97 ASP A C 1
ATOM 726 O O . ASP A 1 97 ? 0.938 1.033 16.328 1 97.38 97 ASP A O 1
ATOM 730 N N . SER A 1 98 ? 3.164 1.03 16.188 1 98.06 98 SER A N 1
ATOM 731 C CA . SER A 1 98 ? 3.176 1.777 14.93 1 98.06 98 SER A CA 1
ATOM 732 C C . SER A 1 98 ? 2.52 0.983 13.805 1 98.06 98 SER A C 1
ATOM 734 O O . SER A 1 98 ? 1.731 1.529 13.031 1 98.06 98 SER A O 1
ATOM 736 N N . LEU A 1 99 ? 2.807 -0.309 13.766 1 98.62 99 LEU A N 1
ATOM 737 C CA . LEU A 1 99 ? 2.264 -1.164 12.711 1 98.62 99 LEU A CA 1
ATOM 738 C C . LEU A 1 99 ? 0.741 -1.208 12.781 1 98.62 99 LEU A C 1
ATOM 740 O O . LEU A 1 99 ? 0.061 -0.963 11.789 1 98.62 99 LEU A O 1
ATOM 744 N N . LEU A 1 100 ? 0.245 -1.471 13.961 1 98.19 100 LEU A N 1
ATOM 745 C CA . LEU A 1 100 ? -1.195 -1.648 14.117 1 98.19 100 LEU A CA 1
ATOM 746 C C . LEU A 1 100 ? -1.932 -0.332 13.891 1 98.19 100 LEU A C 1
ATOM 748 O O . LEU A 1 100 ? -3.02 -0.315 13.312 1 98.19 100 LEU A O 1
ATOM 752 N N . SER A 1 101 ? -1.317 0.745 14.336 1 98.25 101 SER A N 1
ATOM 753 C CA . SER A 1 101 ? -1.908 2.066 14.156 1 98.25 101 SER A CA 1
ATOM 754 C C . SER A 1 101 ? -2.041 2.416 12.68 1 98.25 101 SER A C 1
ATOM 756 O O . SER A 1 101 ? -3.049 2.988 12.258 1 98.25 101 SER A O 1
ATOM 758 N N . ILE A 1 102 ? -1.097 2.035 11.883 1 98.75 102 ILE A N 1
ATOM 759 C CA . ILE A 1 102 ? -1.048 2.457 10.484 1 98.75 102 ILE A CA 1
ATOM 760 C C . ILE A 1 102 ? -1.88 1.504 9.633 1 98.75 102 ILE A C 1
ATOM 762 O O . ILE A 1 102 ? -2.621 1.94 8.75 1 98.75 102 ILE A O 1
ATOM 766 N N . VAL A 1 103 ? -1.848 0.22 9.914 1 98.88 103 VAL A N 1
ATOM 767 C CA . VAL A 1 103 ? -2.373 -0.765 8.977 1 98.88 103 VAL A CA 1
ATOM 768 C C . VAL A 1 103 ? -3.887 -0.886 9.148 1 98.88 103 VAL A C 1
ATOM 770 O O . VAL A 1 103 ? -4.609 -1.142 8.18 1 98.88 103 VAL A O 1
ATOM 773 N N . GLN A 1 104 ? -4.391 -0.677 10.383 1 98.44 104 GLN A N 1
ATOM 774 C CA . GLN A 1 104 ? -5.805 -0.931 10.648 1 98.44 104 GLN A CA 1
ATOM 775 C C . GLN A 1 104 ? -6.645 0.322 10.414 1 98.44 104 GLN A C 1
ATOM 777 O O . GLN A 1 104 ? -7.406 0.737 11.289 1 98.44 104 GLN A O 1
ATOM 782 N N . MET A 1 105 ? -6.547 0.881 9.273 1 98.69 105 MET A N 1
ATOM 783 C CA . MET A 1 105 ? -7.383 2.004 8.859 1 98.69 105 MET A CA 1
ATOM 784 C C . MET A 1 105 ? -8.828 1.562 8.664 1 98.69 105 MET A C 1
ATOM 786 O O . MET A 1 105 ? -9.086 0.467 8.156 1 98.69 105 MET A O 1
ATOM 790 N N . PRO A 1 106 ? -9.812 2.412 8.977 1 97.62 106 PRO A N 1
ATOM 791 C CA . PRO A 1 106 ? -11.195 2.076 8.633 1 97.62 106 PRO A CA 1
ATOM 792 C C . PRO A 1 106 ? -11.438 2.021 7.129 1 97.62 106 PRO A C 1
ATOM 794 O O . PRO A 1 106 ? -10.695 2.639 6.359 1 97.62 106 PRO A O 1
ATOM 797 N N . GLY A 1 107 ? -12.445 1.231 6.699 1 97.81 107 GLY A N 1
ATOM 798 C CA . GLY A 1 107 ? -12.805 1.208 5.289 1 97.81 107 GLY A CA 1
ATOM 799 C C . GLY A 1 107 ? -13.109 2.584 4.727 1 97.81 107 GLY A C 1
ATOM 800 O O . GLY A 1 107 ? -13.836 3.365 5.344 1 97.81 107 GLY A O 1
ATOM 801 N N . GLY A 1 108 ? -12.508 2.912 3.631 1 98.06 108 GLY A N 1
ATOM 802 C CA . GLY A 1 108 ? -12.766 4.199 3.004 1 98.06 108 GLY A CA 1
ATOM 803 C C . GLY A 1 108 ? -11.539 5.09 2.943 1 98.06 108 GLY A C 1
ATOM 804 O O . GLY A 1 108 ? -11.492 6.043 2.166 1 98.06 108 GLY A O 1
ATOM 805 N N . ILE A 1 109 ? -10.547 4.738 3.812 1 98.38 109 ILE A N 1
ATOM 806 C CA . ILE A 1 109 ? -9.328 5.539 3.873 1 98.38 109 ILE A CA 1
ATOM 807 C C . ILE A 1 109 ? -8.109 4.629 3.801 1 98.38 109 ILE A C 1
ATOM 809 O O . ILE A 1 109 ? -7.551 4.242 4.832 1 98.38 109 ILE A O 1
ATOM 813 N N . PRO A 1 110 ? -7.66 4.34 2.658 1 98.81 110 PRO A N 1
ATOM 814 C CA . PRO A 1 110 ? -6.586 3.352 2.512 1 98.81 110 PRO A CA 1
ATOM 815 C C . PRO A 1 110 ? -5.211 3.924 2.844 1 98.81 110 PRO A C 1
ATOM 817 O O . PRO A 1 110 ? -4.93 5.086 2.535 1 98.81 110 PRO A O 1
ATOM 820 N N . VAL A 1 111 ? -4.398 3.18 3.48 1 98.94 111 VAL A N 1
ATOM 821 C CA . VAL A 1 111 ? -2.961 3.371 3.635 1 98.94 111 VAL A CA 1
ATOM 822 C C . VAL A 1 111 ? -2.223 2.096 3.238 1 98.94 111 VAL A C 1
ATOM 824 O O . VAL A 1 111 ? -2.584 1 3.68 1 98.94 111 VAL A O 1
ATOM 827 N N . ALA A 1 112 ? -1.262 2.189 2.309 1 98.94 112 ALA A N 1
ATOM 828 C CA . ALA A 1 112 ? -0.387 1.074 1.952 1 98.94 112 ALA A CA 1
ATOM 829 C C . ALA A 1 112 ? 0.696 0.869 3.006 1 98.94 112 ALA A C 1
ATOM 831 O O . ALA A 1 112 ? 1.756 1.497 2.947 1 98.94 112 ALA A O 1
ATOM 832 N N . THR A 1 113 ? 0.451 -0.031 3.867 1 98.94 113 THR A N 1
ATOM 833 C CA . THR A 1 113 ? 1.377 -0.227 4.977 1 98.94 113 THR A CA 1
ATOM 834 C C . THR A 1 113 ? 2.473 -1.22 4.598 1 98.94 113 THR A C 1
ATOM 836 O O . THR A 1 113 ? 2.197 -2.25 3.979 1 98.94 113 THR A O 1
ATOM 839 N N . VAL A 1 114 ? 3.678 -0.911 4.926 1 98.94 114 VAL A N 1
ATOM 840 C CA . VAL A 1 114 ? 4.816 -1.793 4.695 1 98.94 114 VAL A CA 1
ATOM 841 C C . VAL A 1 114 ? 5.375 -2.273 6.031 1 98.94 114 VAL A C 1
ATOM 843 O O . VAL A 1 114 ? 4.812 -1.979 7.09 1 98.94 114 VAL A O 1
ATOM 846 N N . ALA A 1 115 ? 6.438 -3.086 5.984 1 98.81 115 ALA A N 1
ATOM 847 C CA . ALA A 1 115 ? 7.008 -3.717 7.172 1 98.81 115 ALA A CA 1
ATOM 848 C C . ALA A 1 115 ? 7.547 -2.67 8.141 1 98.81 115 ALA A C 1
ATOM 850 O O . ALA A 1 115 ? 7.742 -1.511 7.77 1 98.81 115 ALA A O 1
ATOM 851 N N . ILE A 1 116 ? 7.828 -3.1 9.344 1 98.69 116 ILE A N 1
ATOM 852 C CA . ILE A 1 116 ? 8.383 -2.23 10.375 1 98.69 116 ILE A CA 1
ATOM 853 C C . ILE A 1 116 ? 9.844 -1.919 10.062 1 98.69 116 ILE A C 1
ATOM 855 O O . ILE A 1 116 ? 10.602 -2.807 9.664 1 98.69 116 ILE A O 1
ATOM 859 N N . GLY A 1 117 ? 10.219 -0.647 10.156 1 98.5 117 GLY A N 1
ATOM 860 C CA . GLY A 1 117 ? 11.625 -0.294 10.219 1 98.5 117 GLY A CA 1
ATOM 861 C C . GLY A 1 117 ? 12.289 -0.206 8.859 1 98.5 117 GLY A C 1
ATOM 862 O O . GLY A 1 117 ? 11.672 0.26 7.895 1 98.5 117 GLY A O 1
ATOM 863 N N . LYS A 1 118 ? 13.562 -0.562 8.852 1 98.56 118 LYS A N 1
ATOM 864 C CA . LYS A 1 118 ? 14.414 -0.39 7.676 1 98.56 118 LYS A CA 1
ATOM 865 C C . LYS A 1 118 ? 13.836 -1.122 6.465 1 98.56 118 LYS A C 1
ATOM 867 O O . LYS A 1 118 ? 13.758 -0.56 5.371 1 98.56 118 LYS A O 1
ATOM 872 N N . ALA A 1 119 ? 13.445 -2.363 6.695 1 98.69 119 ALA A N 1
ATOM 873 C CA . ALA A 1 119 ? 12.867 -3.137 5.602 1 98.69 119 ALA A CA 1
ATOM 874 C C . ALA A 1 119 ? 11.648 -2.434 5.02 1 98.69 119 ALA A C 1
ATOM 876 O O . ALA A 1 119 ? 11.492 -2.354 3.799 1 98.69 119 ALA A O 1
ATOM 877 N N . GLY A 1 120 ? 10.812 -1.906 5.898 1 98.81 120 GLY A N 1
ATOM 878 C CA . GLY A 1 120 ? 9.625 -1.175 5.473 1 98.81 120 GLY A CA 1
ATOM 879 C C . GLY A 1 120 ? 9.953 0.099 4.715 1 98.81 120 GLY A C 1
ATOM 880 O O . GLY A 1 120 ? 9.344 0.389 3.686 1 98.81 120 GLY A O 1
ATOM 881 N N . ALA A 1 121 ? 10.906 0.824 5.18 1 98.94 121 ALA A N 1
ATOM 882 C CA . ALA A 1 121 ? 11.297 2.066 4.52 1 98.94 121 ALA A CA 1
ATOM 883 C C . ALA A 1 121 ? 11.852 1.796 3.125 1 98.94 121 ALA A C 1
ATOM 885 O O . ALA A 1 121 ? 11.492 2.475 2.162 1 98.94 121 ALA A O 1
ATOM 886 N N . THR A 1 122 ? 12.711 0.822 3.041 1 98.88 122 THR A N 1
ATOM 887 C CA . THR A 1 122 ? 13.227 0.402 1.741 1 98.88 122 THR A CA 1
ATOM 888 C C . THR A 1 122 ? 12.086 0.016 0.806 1 98.88 122 THR A C 1
ATOM 890 O O . THR A 1 122 ? 12.023 0.478 -0.335 1 98.88 122 THR A O 1
ATOM 893 N N . ASN A 1 123 ? 11.164 -0.767 1.3 1 98.94 123 ASN A N 1
ATOM 894 C CA . ASN A 1 123 ? 10.023 -1.215 0.508 1 98.94 123 ASN A CA 1
ATOM 895 C C . ASN A 1 123 ? 9.102 -0.054 0.146 1 98.94 123 ASN A C 1
ATOM 897 O O . ASN A 1 123 ? 8.484 -0.051 -0.924 1 98.94 123 ASN A O 1
ATOM 901 N N . ALA A 1 124 ? 9.062 0.933 0.997 1 98.94 124 ALA A N 1
ATOM 902 C CA . ALA A 1 124 ? 8.258 2.111 0.688 1 98.94 124 ALA A CA 1
ATOM 903 C C . ALA A 1 124 ? 8.805 2.846 -0.532 1 98.94 124 ALA A C 1
ATOM 905 O O . ALA A 1 124 ? 8.039 3.268 -1.404 1 98.94 124 ALA A O 1
ATOM 906 N N . GLY A 1 125 ? 10.109 3.008 -0.553 1 98.94 125 GLY A N 1
ATOM 907 C CA . GLY A 1 125 ? 10.727 3.598 -1.73 1 98.94 125 GLY A CA 1
ATOM 908 C C . GLY A 1 125 ? 10.477 2.803 -2.998 1 98.94 125 GLY A C 1
ATOM 909 O O . GLY A 1 125 ? 10.125 3.373 -4.031 1 98.94 125 GLY A O 1
ATOM 910 N N . LEU A 1 126 ? 10.602 1.535 -2.898 1 98.94 126 LEU A N 1
ATOM 911 C CA . LEU A 1 126 ? 10.391 0.662 -4.047 1 98.94 126 LEU A CA 1
ATOM 912 C C . LEU A 1 126 ? 8.93 0.677 -4.484 1 98.94 126 LEU A C 1
ATOM 914 O O . LEU A 1 126 ? 8.633 0.694 -5.68 1 98.94 126 LEU A O 1
ATOM 918 N N . LEU A 1 127 ? 8.008 0.625 -3.498 1 98.94 127 LEU A N 1
ATOM 919 C CA . LEU A 1 127 ? 6.586 0.654 -3.816 1 98.94 127 LEU A CA 1
ATOM 920 C C . LEU A 1 127 ? 6.215 1.951 -4.527 1 98.94 127 LEU A C 1
ATOM 922 O O . LEU A 1 127 ? 5.449 1.938 -5.496 1 98.94 127 LEU A O 1
ATOM 926 N N . ALA A 1 128 ? 6.766 3.08 -4.047 1 98.94 128 ALA A N 1
ATOM 927 C CA . ALA A 1 128 ? 6.543 4.348 -4.734 1 98.94 128 ALA A CA 1
ATOM 928 C C . ALA A 1 128 ? 7.023 4.277 -6.184 1 98.94 128 ALA A C 1
ATOM 930 O O . ALA A 1 128 ? 6.324 4.73 -7.098 1 98.94 128 ALA A O 1
ATOM 931 N N . ALA A 1 129 ? 8.164 3.703 -6.387 1 98.94 129 ALA A N 1
ATOM 932 C CA . ALA A 1 129 ? 8.703 3.541 -7.734 1 98.94 129 ALA A CA 1
ATOM 933 C C . ALA A 1 129 ? 7.797 2.656 -8.586 1 98.94 129 ALA A C 1
ATOM 935 O O . ALA A 1 129 ? 7.566 2.945 -9.766 1 98.94 129 ALA A O 1
ATOM 936 N N . GLN A 1 130 ? 7.285 1.59 -7.996 1 98.94 130 GLN A N 1
ATOM 937 C CA . GLN A 1 130 ? 6.391 0.683 -8.711 1 98.94 130 GLN A CA 1
ATOM 938 C C . GLN A 1 130 ? 5.098 1.386 -9.109 1 98.94 130 GLN A C 1
ATOM 940 O O . GLN A 1 130 ? 4.594 1.187 -10.219 1 98.94 130 GLN A O 1
ATOM 945 N N . ILE A 1 131 ? 4.582 2.193 -8.242 1 98.94 131 ILE A N 1
ATOM 946 C CA . ILE A 1 131 ? 3.377 2.961 -8.539 1 98.94 131 ILE A CA 1
ATOM 947 C C . ILE A 1 131 ? 3.641 3.912 -9.695 1 98.94 131 ILE A C 1
ATOM 949 O O . ILE A 1 131 ? 2.861 3.965 -10.656 1 98.94 131 ILE A O 1
ATOM 953 N N . LEU A 1 132 ? 4.762 4.609 -9.664 1 98.88 132 LEU A N 1
ATOM 954 C CA . LEU A 1 132 ? 5.105 5.555 -10.727 1 98.88 132 LEU A CA 1
ATOM 955 C C . LEU A 1 132 ? 5.375 4.828 -12.039 1 98.88 132 LEU A C 1
ATOM 957 O O . LEU A 1 132 ? 5.117 5.371 -13.117 1 98.88 132 LEU A O 1
ATOM 961 N N . SER A 1 133 ? 5.828 3.6 -11.984 1 98.69 133 SER A N 1
ATOM 962 C CA . SER A 1 133 ? 6.227 2.848 -13.172 1 98.69 133 SER A CA 1
ATOM 963 C C . SER A 1 133 ? 5.008 2.406 -13.977 1 98.69 133 SER A C 1
ATOM 965 O O . SER A 1 133 ? 5.141 1.99 -15.133 1 98.69 133 SER A O 1
ATOM 967 N N . VAL A 1 134 ? 3.83 2.49 -13.328 1 98.12 134 VAL A N 1
ATOM 968 C CA . VAL A 1 134 ? 2.596 2.113 -14.008 1 98.12 134 VAL A CA 1
ATOM 969 C C . VAL A 1 134 ? 2.434 2.941 -15.281 1 98.12 134 VAL A C 1
ATOM 971 O O . VAL A 1 134 ? 1.964 2.438 -16.297 1 98.12 134 VAL A O 1
ATOM 974 N N . SER A 1 135 ? 2.889 4.203 -15.328 1 97.44 135 SER A N 1
ATOM 975 C CA . SER A 1 135 ? 2.766 5.078 -16.484 1 97.44 135 SER A CA 1
ATOM 976 C C . SER A 1 135 ? 4.129 5.57 -16.953 1 97.44 135 SER A C 1
ATOM 978 O O . SER A 1 135 ? 4.227 6.594 -17.641 1 97.44 135 SER A O 1
ATOM 980 N N . ASN A 1 136 ? 5.152 4.965 -16.484 1 97.94 136 ASN A N 1
ATOM 981 C CA . ASN A 1 136 ? 6.527 5.309 -16.828 1 97.94 136 ASN A CA 1
ATOM 982 C C . ASN A 1 136 ? 7.328 4.074 -17.234 1 97.94 136 ASN A C 1
ATOM 984 O O . ASN A 1 136 ? 7.91 3.402 -16.391 1 97.94 136 ASN A O 1
ATOM 988 N N . SER A 1 137 ? 7.426 3.836 -18.547 1 97.56 137 SER A N 1
ATOM 989 C CA . SER A 1 137 ? 8.023 2.607 -19.062 1 97.56 137 SER A CA 1
ATOM 990 C C . SER A 1 137 ? 9.516 2.547 -18.75 1 97.56 137 SER A C 1
ATOM 992 O O . SER A 1 137 ? 10.062 1.469 -18.516 1 97.56 137 SER A O 1
ATOM 994 N N . ASP A 1 138 ? 10.133 3.699 -18.797 1 98.5 138 ASP A N 1
ATOM 995 C CA . ASP A 1 138 ? 11.555 3.727 -18.469 1 98.5 138 ASP A CA 1
ATOM 996 C C . ASP A 1 138 ? 11.797 3.279 -17.031 1 98.5 138 ASP A C 1
ATOM 998 O O . ASP A 1 138 ? 12.719 2.51 -16.75 1 98.5 138 ASP A O 1
ATOM 1002 N N . LEU A 1 139 ? 11.016 3.795 -16.156 1 98.69 139 LEU A N 1
ATOM 1003 C CA . LEU A 1 139 ? 11.125 3.412 -14.758 1 98.69 139 LEU A CA 1
ATOM 1004 C C . LEU A 1 139 ? 10.797 1.936 -14.57 1 98.69 139 LEU A C 1
ATOM 1006 O O . LEU A 1 139 ? 11.43 1.252 -13.758 1 98.69 139 LEU A O 1
ATOM 1010 N N . ALA A 1 140 ? 9.797 1.415 -15.312 1 98.56 140 ALA A N 1
ATOM 1011 C CA . ALA A 1 140 ? 9.469 -0.009 -15.281 1 98.56 140 ALA A CA 1
ATOM 1012 C C . ALA A 1 140 ? 10.68 -0.856 -15.672 1 98.56 140 ALA A C 1
ATOM 1014 O O . ALA A 1 140 ? 10.969 -1.866 -15.023 1 98.56 140 ALA A O 1
ATOM 1015 N N . ASP A 1 141 ? 11.367 -0.426 -16.641 1 98.38 141 ASP A N 1
ATOM 1016 C CA . ASP A 1 141 ? 12.562 -1.13 -17.094 1 98.38 141 ASP A CA 1
ATOM 1017 C C . ASP A 1 141 ? 13.656 -1.103 -16.031 1 98.38 141 ASP A C 1
ATOM 1019 O O . ASP A 1 141 ? 14.32 -2.111 -15.789 1 98.38 141 ASP A O 1
ATOM 1023 N N . GLN A 1 142 ? 13.812 0.037 -15.406 1 98.69 142 GLN A N 1
ATOM 1024 C CA . GLN A 1 142 ? 14.812 0.17 -14.352 1 98.69 142 GLN A CA 1
ATOM 1025 C C . GLN A 1 142 ? 14.516 -0.778 -13.195 1 98.69 142 GLN A C 1
ATOM 1027 O O . GLN A 1 142 ? 15.43 -1.385 -12.633 1 98.69 142 GLN A O 1
ATOM 1032 N N . LEU A 1 143 ? 13.25 -0.871 -12.844 1 98.69 143 LEU A N 1
ATOM 1033 C CA . LEU A 1 143 ? 12.844 -1.77 -11.773 1 98.69 143 LEU A CA 1
ATOM 1034 C C . LEU A 1 143 ? 13.125 -3.221 -12.141 1 98.69 143 LEU A C 1
ATOM 1036 O O . LEU A 1 143 ? 13.562 -4.008 -11.289 1 98.69 143 LEU A O 1
ATOM 1040 N N . GLN A 1 144 ? 12.898 -3.557 -13.367 1 98 144 GLN A N 1
ATOM 1041 C CA . GLN A 1 144 ? 13.172 -4.914 -13.828 1 98 144 GLN A CA 1
ATOM 1042 C C . GLN A 1 144 ? 14.664 -5.227 -13.773 1 98 144 GLN A C 1
ATOM 1044 O O . GLN A 1 144 ? 15.055 -6.312 -13.344 1 98 144 GLN A O 1
ATOM 1049 N N . VAL A 1 145 ? 15.438 -4.293 -14.18 1 98.19 145 VAL A N 1
ATOM 1050 C CA . VAL A 1 145 ? 16.891 -4.453 -14.133 1 98.19 145 VAL A CA 1
ATOM 1051 C C . VAL A 1 145 ? 17.344 -4.633 -12.688 1 98.19 145 VAL A C 1
ATOM 1053 O O . VAL A 1 145 ? 18.156 -5.504 -12.391 1 98.19 145 VAL A O 1
ATOM 1056 N N . ARG A 1 146 ? 16.828 -3.838 -11.844 1 97.81 146 ARG A N 1
ATOM 1057 C CA . ARG A 1 146 ? 17.172 -3.928 -10.43 1 97.81 146 ARG A CA 1
ATOM 1058 C C . ARG A 1 146 ? 16.828 -5.309 -9.867 1 97.81 146 ARG A C 1
ATOM 1060 O O . ARG A 1 146 ? 17.609 -5.887 -9.109 1 97.81 146 ARG A O 1
ATOM 1067 N N . ARG A 1 147 ? 15.648 -5.789 -10.195 1 97.06 147 ARG A N 1
ATOM 1068 C CA . ARG A 1 147 ? 15.211 -7.102 -9.742 1 97.06 147 ARG A CA 1
ATOM 1069 C C . ARG A 1 147 ? 16.172 -8.195 -10.195 1 97.06 147 ARG A C 1
ATOM 1071 O O . ARG A 1 147 ? 16.5 -9.102 -9.43 1 97.06 147 ARG A O 1
ATOM 1078 N N . GLU A 1 148 ? 16.562 -8.125 -11.406 1 96.25 148 GLU A N 1
ATOM 1079 C CA . GLU A 1 148 ? 17.484 -9.117 -11.961 1 96.25 148 GLU A CA 1
ATOM 1080 C C . GLU A 1 148 ? 18.844 -9.062 -11.266 1 96.25 148 GLU A C 1
ATOM 1082 O O . GLU A 1 148 ? 19.453 -10.102 -10.992 1 96.25 148 GLU A O 1
ATOM 1087 N N . LYS A 1 149 ? 19.281 -7.883 -11.008 1 96.19 149 LYS A N 1
ATOM 1088 C CA . LYS A 1 149 ? 20.547 -7.719 -10.289 1 96.19 149 LYS A CA 1
ATOM 1089 C C . LYS A 1 149 ? 20.469 -8.336 -8.898 1 96.19 149 LYS A C 1
ATOM 1091 O O . LYS A 1 149 ? 21.406 -9 -8.461 1 96.19 149 LYS A O 1
ATOM 1096 N N . MET A 1 150 ? 19.391 -8.094 -8.203 1 94.5 150 MET A N 1
ATOM 1097 C CA . MET A 1 150 ? 19.219 -8.648 -6.863 1 94.5 150 MET A CA 1
ATOM 1098 C C . MET A 1 150 ? 19.188 -10.18 -6.906 1 94.5 150 MET A C 1
ATOM 1100 O O . MET A 1 150 ? 19.734 -10.836 -6.012 1 94.5 150 MET A O 1
ATOM 1104 N N . LYS A 1 151 ? 18.484 -10.727 -7.918 1 93.31 151 LYS A N 1
ATOM 1105 C CA . LYS A 1 151 ? 18.438 -12.172 -8.109 1 93.31 151 LYS A CA 1
ATOM 1106 C C . LYS A 1 151 ? 19.844 -12.75 -8.289 1 93.31 151 LYS A C 1
ATOM 1108 O O . LYS A 1 151 ? 20.203 -13.742 -7.656 1 93.31 151 LYS A O 1
ATOM 1113 N N . GLN A 1 152 ? 20.625 -12.117 -9.094 1 94.19 152 GLN A N 1
ATOM 1114 C CA . GLN A 1 152 ? 21.984 -12.578 -9.367 1 94.19 152 GLN A CA 1
ATOM 1115 C C . GLN A 1 152 ? 22.844 -12.508 -8.109 1 94.19 152 GLN A C 1
ATOM 1117 O O . GLN A 1 152 ? 23.641 -13.414 -7.84 1 94.19 152 GLN A O 1
ATOM 1122 N N . MET A 1 153 ? 22.688 -11.461 -7.387 1 92.31 153 MET A N 1
ATOM 1123 C CA . MET A 1 153 ? 23.438 -11.305 -6.145 1 92.31 153 MET A CA 1
ATOM 1124 C C . MET A 1 153 ? 23.078 -12.406 -5.152 1 92.31 153 MET A C 1
ATOM 1126 O O . MET A 1 153 ? 23.953 -12.922 -4.457 1 92.31 153 MET A O 1
ATOM 1130 N N . ALA A 1 154 ? 21.812 -12.688 -5.07 1 90.81 154 ALA A N 1
ATOM 1131 C CA . ALA A 1 154 ? 21.359 -13.742 -4.164 1 90.81 154 ALA A CA 1
ATOM 1132 C C . ALA A 1 154 ? 21.953 -15.094 -4.559 1 90.81 154 ALA A C 1
ATOM 1134 O O . ALA A 1 154 ? 22.359 -15.875 -3.693 1 90.81 154 ALA A O 1
ATOM 1135 N N . ILE A 1 155 ? 22.047 -15.367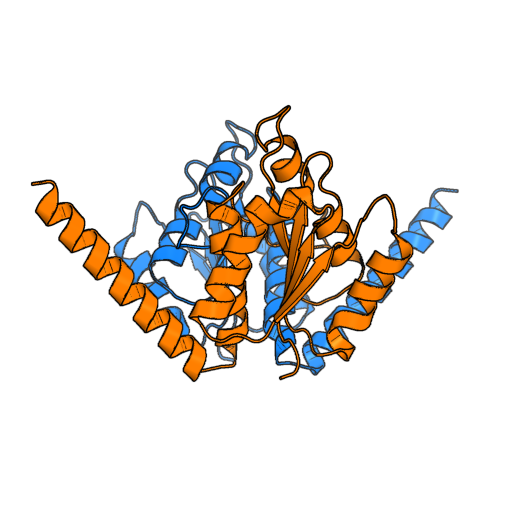 -5.828 1 91.94 155 ILE A N 1
ATOM 1136 C CA . ILE A 1 155 ? 22.594 -16.625 -6.336 1 91.94 155 ILE A CA 1
ATOM 1137 C C . ILE A 1 155 ? 24.094 -16.688 -6.016 1 91.94 155 ILE A C 1
ATOM 1139 O O . ILE A 1 155 ? 24.578 -17.719 -5.562 1 91.94 155 ILE A O 1
ATOM 1143 N N . GLU A 1 156 ? 24.719 -15.609 -6.184 1 90.88 156 GLU A N 1
ATOM 1144 C CA . GLU A 1 156 ? 26.156 -15.555 -5.934 1 90.88 156 GLU A CA 1
ATOM 1145 C C . GLU A 1 156 ? 26.469 -15.742 -4.453 1 90.88 156 GLU A C 1
ATOM 1147 O O . GLU A 1 156 ? 27.469 -16.375 -4.098 1 90.88 156 GLU A O 1
ATOM 1152 N N . MET A 1 157 ? 25.672 -15.07 -3.668 1 89.31 157 MET A N 1
ATOM 1153 C CA . MET A 1 157 ? 25.859 -15.227 -2.229 1 89.31 157 MET A CA 1
ATOM 1154 C C . MET A 1 157 ? 25.688 -16.688 -1.813 1 89.31 157 MET A C 1
ATOM 1156 O O . MET A 1 157 ? 26.391 -17.156 -0.917 1 89.31 157 MET A O 1
ATOM 1160 N N . SER A 1 158 ? 24.75 -17.312 -2.395 1 86.94 158 SER A N 1
ATOM 1161 C CA . SER A 1 158 ? 24.531 -18.734 -2.113 1 86.94 158 SER A CA 1
ATOM 1162 C C . SER A 1 158 ? 25.75 -19.562 -2.498 1 86.94 158 SER A C 1
ATOM 1164 O O . SER A 1 158 ? 26.109 -20.5 -1.786 1 86.94 158 SER A O 1
ATOM 1166 N N . ASP A 1 159 ? 26.281 -19.188 -3.574 1 87.12 159 ASP A N 1
ATOM 1167 C CA . ASP A 1 159 ? 27.469 -19.906 -4.043 1 87.12 159 ASP A CA 1
ATOM 1168 C C . ASP A 1 159 ? 28.641 -19.734 -3.072 1 87.12 159 ASP A C 1
ATOM 1170 O O . ASP A 1 159 ? 29.484 -20.609 -2.953 1 87.12 159 ASP A O 1
ATOM 1174 N N . GLN A 1 160 ? 28.547 -18.609 -2.465 1 81.69 160 GLN A N 1
ATOM 1175 C CA . GLN A 1 160 ? 29.625 -18.344 -1.521 1 81.69 160 GLN A CA 1
ATOM 1176 C C . GLN A 1 160 ? 29.406 -19.094 -0.209 1 81.69 160 GLN A C 1
ATOM 1178 O O . GLN A 1 160 ? 30.359 -19.297 0.56 1 81.69 160 GLN A O 1
ATOM 1183 N N . LEU A 1 161 ? 28.172 -19.297 0.151 1 78.38 161 LEU A N 1
ATOM 1184 C CA . LEU A 1 161 ? 27.859 -20.031 1.379 1 78.38 161 LEU A CA 1
ATOM 1185 C C . LEU A 1 161 ? 28.109 -21.516 1.206 1 78.38 161 LEU A C 1
ATOM 1187 O O . LEU A 1 161 ? 28.328 -22.234 2.188 1 78.38 161 LEU A O 1
ATOM 1191 N N . VAL A 1 162 ? 28.062 -22.219 0.015 1 72.69 162 VAL A N 1
ATOM 1192 C CA . VAL A 1 162 ? 28.312 -23.641 -0.182 1 72.69 162 VAL A CA 1
ATOM 1193 C C . VAL A 1 162 ? 29.75 -23.875 -0.6 1 72.69 162 VAL A C 1
ATOM 1195 O O . VAL A 1 162 ? 30.328 -23.062 -1.329 1 72.69 162 VAL A O 1
ATOM 1198 N N . MET B 1 1 ? -13.602 -4.648 -22.094 1 73.69 1 MET B N 1
ATOM 1199 C CA . MET B 1 1 ? -12.461 -3.752 -21.906 1 73.69 1 MET B CA 1
ATOM 1200 C C . MET B 1 1 ? -11.305 -4.484 -21.234 1 73.69 1 MET B C 1
ATOM 1202 O O . MET B 1 1 ? -11.523 -5.453 -20.5 1 73.69 1 MET B O 1
ATOM 1206 N N . LYS B 1 2 ? -10.07 -4.242 -21.562 1 93.94 2 LYS B N 1
ATOM 1207 C CA . LYS B 1 2 ? -8.898 -4.91 -21 1 93.94 2 LYS B CA 1
ATOM 1208 C C . LYS B 1 2 ? -8.734 -4.582 -19.516 1 93.94 2 LYS B C 1
ATOM 1210 O O . LYS B 1 2 ? -8.812 -3.418 -19.125 1 93.94 2 LYS B O 1
ATOM 1215 N N . PRO B 1 3 ? -8.664 -5.621 -18.688 1 98.25 3 PRO B N 1
ATOM 1216 C CA . PRO B 1 3 ? -8.555 -5.363 -17.25 1 98.25 3 PRO B CA 1
ATOM 1217 C C . PRO B 1 3 ? -7.309 -4.562 -16.891 1 98.25 3 PRO B C 1
ATOM 1219 O O . PRO B 1 3 ? -6.246 -4.766 -17.484 1 98.25 3 PRO B O 1
ATOM 1222 N N . LEU B 1 4 ? -7.441 -3.619 -15.984 1 98.81 4 LEU B N 1
ATOM 1223 C CA . LEU B 1 4 ? -6.336 -2.822 -15.461 1 98.81 4 LEU B CA 1
ATOM 1224 C C . LEU B 1 4 ? -5.895 -3.344 -14.094 1 98.81 4 LEU B C 1
ATOM 1226 O O . LEU B 1 4 ? -4.746 -3.141 -13.695 1 98.81 4 LEU B O 1
ATOM 1230 N N . VAL B 1 5 ? -6.891 -3.922 -13.375 1 98.94 5 VAL B N 1
ATOM 1231 C CA . VAL B 1 5 ? -6.625 -4.441 -12.039 1 98.94 5 VAL B CA 1
ATOM 1232 C C . VAL B 1 5 ? -6.902 -5.941 -12 1 98.94 5 VAL B C 1
ATOM 1234 O O . VAL B 1 5 ? -7.926 -6.402 -12.508 1 98.94 5 VAL B O 1
ATOM 1237 N N . GLY B 1 6 ? -5.945 -6.727 -11.531 1 98.88 6 GLY B N 1
ATOM 1238 C CA . GLY B 1 6 ? -6.188 -8.125 -11.219 1 98.88 6 GLY B CA 1
ATOM 1239 C C . GLY B 1 6 ? -6.504 -8.359 -9.75 1 98.88 6 GLY B C 1
ATOM 1240 O O . GLY B 1 6 ? -5.719 -7.98 -8.875 1 98.88 6 GLY B O 1
ATOM 1241 N N . VAL B 1 7 ? -7.656 -8.891 -9.461 1 98.94 7 VAL B N 1
ATOM 1242 C CA . VAL B 1 7 ? -8.039 -9.297 -8.109 1 98.94 7 VAL B CA 1
ATOM 1243 C C . VAL B 1 7 ? -7.902 -10.812 -7.977 1 98.94 7 VAL B C 1
ATOM 1245 O O . VAL B 1 7 ? -8.68 -11.57 -8.562 1 98.94 7 VAL B O 1
ATOM 1248 N N . ILE B 1 8 ? -6.906 -11.188 -7.152 1 98.81 8 ILE B N 1
ATOM 1249 C CA . ILE B 1 8 ? -6.672 -12.625 -7.055 1 98.81 8 ILE B CA 1
ATOM 1250 C C . ILE B 1 8 ? -6.742 -13.062 -5.594 1 98.81 8 ILE B C 1
ATOM 1252 O O . ILE B 1 8 ? -6.566 -12.242 -4.684 1 98.81 8 ILE B O 1
ATOM 1256 N N . MET B 1 9 ? -7.047 -14.336 -5.379 1 98 9 MET B N 1
ATOM 1257 C CA . MET B 1 9 ? -7.207 -14.891 -4.035 1 98 9 MET B CA 1
ATOM 1258 C C . MET B 1 9 ? -6.812 -16.359 -4.004 1 98 9 MET B C 1
ATOM 1260 O O . MET B 1 9 ? -6.871 -17.047 -5.023 1 98 9 MET B O 1
ATOM 1264 N N . GLY B 1 10 ? -6.414 -16.797 -2.811 1 94.06 10 GLY B N 1
ATOM 1265 C CA . GLY B 1 10 ? -5.859 -18.125 -2.689 1 94.06 10 GLY B CA 1
ATOM 1266 C C . GLY B 1 10 ? -6.91 -19.219 -2.779 1 94.06 10 GLY B C 1
ATOM 1267 O O . GLY B 1 10 ? -6.625 -20.328 -3.232 1 94.06 10 GLY B O 1
ATOM 1268 N N . SER B 1 11 ? -8.039 -18.969 -2.252 1 94 11 SER B N 1
ATOM 1269 C CA . SER B 1 11 ? -9.133 -19.938 -2.23 1 94 11 SER B CA 1
ATOM 1270 C C . SER B 1 11 ? -10.477 -19.25 -2.479 1 94 11 SER B C 1
ATOM 1272 O O . SER B 1 11 ? -10.594 -18.031 -2.324 1 94 11 SER B O 1
ATOM 1274 N N . SER B 1 12 ? -11.43 -20.047 -2.9 1 94.38 12 SER B N 1
ATOM 1275 C CA . SER B 1 12 ? -12.766 -19.5 -3.133 1 94.38 12 SER B CA 1
ATOM 1276 C C . SER B 1 12 ? -13.375 -18.953 -1.843 1 94.38 12 SER B C 1
ATOM 1278 O O . SER B 1 12 ? -14.195 -18.047 -1.876 1 94.38 12 SER B O 1
ATOM 1280 N N . SER B 1 13 ? -12.961 -19.516 -0.708 1 94.69 13 SER B N 1
ATOM 1281 C CA . SER B 1 13 ? -13.469 -19.062 0.577 1 94.69 13 SER B CA 1
ATOM 1282 C C . SER B 1 13 ? -13.086 -17.609 0.831 1 94.69 13 SER B C 1
ATOM 1284 O O . SER B 1 13 ? -13.719 -16.922 1.637 1 94.69 13 SER B O 1
ATOM 1286 N N . ASP B 1 14 ? -12.047 -17.141 0.147 1 96.5 14 ASP B N 1
ATOM 1287 C CA . ASP B 1 14 ? -11.586 -15.766 0.331 1 96.5 14 ASP B CA 1
ATOM 1288 C C . ASP B 1 14 ? -12.508 -14.773 -0.383 1 96.5 14 ASP B C 1
ATOM 1290 O O . ASP B 1 14 ? -12.438 -13.57 -0.138 1 96.5 14 ASP B O 1
ATOM 1294 N N . TRP B 1 15 ? -13.406 -15.211 -1.188 1 97.62 15 TRP B N 1
ATOM 1295 C CA . TRP B 1 15 ? -14.258 -14.359 -2.01 1 97.62 15 TRP B CA 1
ATOM 1296 C C . TRP B 1 15 ? -15.172 -13.5 -1.139 1 97.62 15 TRP B C 1
ATOM 1298 O O . TRP B 1 15 ? -15.438 -12.344 -1.463 1 97.62 15 TRP B O 1
ATOM 1308 N N . GLU B 1 16 ? -15.617 -14.094 -0.027 1 97.75 16 GLU B N 1
ATOM 1309 C CA . GLU B 1 16 ? -16.516 -13.359 0.857 1 97.75 16 GLU B CA 1
ATOM 1310 C C . GLU B 1 16 ? -15.891 -12.047 1.315 1 97.75 16 GLU B C 1
ATOM 1312 O O . GLU B 1 16 ? -16.594 -11.055 1.53 1 97.75 16 GLU B O 1
ATOM 1317 N N . THR B 1 17 ? -14.594 -12.062 1.382 1 98.62 17 THR B N 1
ATOM 1318 C CA . THR B 1 17 ? -13.867 -10.844 1.751 1 98.62 17 THR B CA 1
ATOM 1319 C C . THR B 1 17 ? -13.492 -10.039 0.51 1 98.62 17 THR B C 1
ATOM 1321 O O . THR B 1 17 ? -13.773 -8.844 0.432 1 98.62 17 THR B O 1
ATOM 1324 N N . MET B 1 18 ? -13.008 -10.648 -0.541 1 98.81 18 MET B N 1
ATOM 1325 C CA . 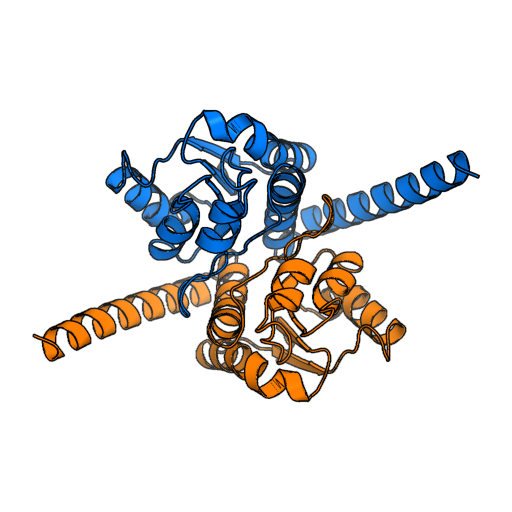MET B 1 18 ? -12.367 -9.992 -1.675 1 98.81 18 MET B CA 1
ATOM 1326 C C . MET B 1 18 ? -13.406 -9.328 -2.572 1 98.81 18 MET B C 1
ATOM 1328 O O . MET B 1 18 ? -13.078 -8.453 -3.373 1 98.81 18 MET B O 1
ATOM 1332 N N . LYS B 1 19 ? -14.648 -9.734 -2.432 1 98.88 19 LYS B N 1
ATOM 1333 C CA . LYS B 1 19 ? -15.711 -9.133 -3.238 1 98.88 19 LYS B CA 1
ATOM 1334 C C . LYS B 1 19 ? -15.836 -7.637 -2.953 1 98.88 19 LYS B C 1
ATOM 1336 O O . LYS B 1 19 ? -16.234 -6.863 -3.824 1 98.88 19 LYS B O 1
ATOM 1341 N N . HIS B 1 20 ? -15.477 -7.223 -1.735 1 98.88 20 HIS B N 1
ATOM 1342 C CA . HIS B 1 20 ? -15.594 -5.82 -1.354 1 98.88 20 HIS B CA 1
ATOM 1343 C C . HIS B 1 20 ? -14.594 -4.953 -2.109 1 98.88 20 HIS B C 1
ATOM 1345 O O . HIS B 1 20 ? -14.852 -3.775 -2.365 1 98.88 20 HIS B O 1
ATOM 1351 N N . ALA B 1 21 ? -13.43 -5.484 -2.504 1 98.94 21 ALA B N 1
ATOM 1352 C CA . ALA B 1 21 ? -12.531 -4.773 -3.406 1 98.94 21 ALA B CA 1
ATOM 1353 C C . ALA B 1 21 ? -13.148 -4.613 -4.789 1 98.94 21 ALA B C 1
ATOM 1355 O O . ALA B 1 21 ? -13.102 -3.531 -5.379 1 98.94 21 ALA B O 1
ATOM 1356 N N . CYS B 1 22 ? -13.781 -5.672 -5.277 1 98.88 22 CYS B N 1
ATOM 1357 C CA . CYS B 1 22 ? -14.414 -5.66 -6.59 1 98.88 22 CYS B CA 1
ATOM 1358 C C . CYS B 1 22 ? -15.57 -4.672 -6.625 1 98.88 22 CYS B C 1
ATOM 1360 O O . CYS B 1 22 ? -15.781 -3.996 -7.637 1 98.88 22 CYS B O 1
ATOM 1362 N N . GLU B 1 23 ? -16.281 -4.59 -5.539 1 98.88 23 GLU B N 1
ATOM 1363 C CA . GLU B 1 23 ? -17.391 -3.648 -5.453 1 98.88 23 GLU B CA 1
ATOM 1364 C C . GLU B 1 23 ? -16.922 -2.213 -5.645 1 98.88 23 GLU B C 1
ATOM 1366 O O . GLU B 1 23 ? -17.578 -1.418 -6.316 1 98.88 23 GLU B O 1
ATOM 1371 N N . ILE B 1 24 ? -15.797 -1.868 -5.078 1 98.88 24 ILE B N 1
ATOM 1372 C CA . ILE B 1 24 ? -15.234 -0.532 -5.227 1 98.88 24 ILE B CA 1
ATOM 1373 C C . ILE B 1 24 ? -14.82 -0.304 -6.68 1 98.88 24 ILE B C 1
ATOM 1375 O O . ILE B 1 24 ? -15.086 0.757 -7.25 1 98.88 24 ILE B O 1
ATOM 1379 N N . LEU B 1 25 ? -14.172 -1.286 -7.277 1 98.88 25 LEU B N 1
ATOM 1380 C CA . LEU B 1 25 ? -13.742 -1.164 -8.664 1 98.88 25 LEU B CA 1
ATOM 1381 C C . LEU B 1 25 ? -14.945 -0.985 -9.586 1 98.88 25 LEU B C 1
ATOM 1383 O O . LEU B 1 25 ? -14.891 -0.197 -10.539 1 98.88 25 LEU B O 1
ATOM 1387 N N . GLU B 1 26 ? -16.016 -1.705 -9.281 1 98.81 26 GLU B N 1
ATOM 1388 C CA . GLU B 1 26 ? -17.25 -1.549 -10.039 1 98.81 26 GLU B CA 1
ATOM 1389 C C . GLU B 1 26 ? -17.844 -0.155 -9.852 1 98.81 26 GLU B C 1
ATOM 1391 O O . GLU B 1 26 ? -18.234 0.492 -10.828 1 98.81 26 GLU B O 1
ATOM 1396 N N . GLU B 1 27 ? -17.906 0.306 -8.633 1 98.56 27 GLU B N 1
ATOM 1397 C CA . GLU B 1 27 ? -18.406 1.636 -8.305 1 98.56 27 GLU B CA 1
ATOM 1398 C C . GLU B 1 27 ? -17.703 2.713 -9.125 1 98.56 27 GLU B C 1
ATOM 1400 O O . GLU B 1 27 ? -18.328 3.67 -9.578 1 98.56 27 GLU B O 1
ATOM 1405 N N . LEU B 1 28 ? -16.422 2.525 -9.359 1 98.69 28 LEU B N 1
ATOM 1406 C CA . LEU B 1 28 ? -15.602 3.541 -10.008 1 98.69 28 LEU B CA 1
ATOM 1407 C C . LEU B 1 28 ? -15.383 3.205 -11.484 1 98.69 28 LEU B C 1
ATOM 1409 O O . LEU B 1 28 ? -14.578 3.848 -12.156 1 98.69 28 LEU B O 1
ATOM 1413 N N . SER B 1 29 ? -16.016 2.119 -11.953 1 98.56 29 SER B N 1
ATOM 1414 C CA . SER B 1 29 ? -15.984 1.689 -13.352 1 98.56 29 SER B CA 1
ATOM 1415 C C . SER B 1 29 ? -14.555 1.399 -13.805 1 98.56 29 SER B C 1
ATOM 1417 O O . SER B 1 29 ? -14.156 1.797 -14.906 1 98.56 29 SER B O 1
ATOM 1419 N N . ILE B 1 30 ? -13.828 0.771 -12.953 1 98.81 30 ILE B N 1
ATOM 1420 C CA . ILE B 1 30 ? -12.469 0.356 -13.281 1 98.81 30 ILE B CA 1
ATOM 1421 C C . ILE B 1 30 ? -12.477 -1.085 -13.789 1 98.81 30 ILE B C 1
ATOM 1423 O O . ILE B 1 30 ? -12.914 -1.994 -13.078 1 98.81 30 ILE B O 1
ATOM 1427 N N . PRO B 1 31 ? -12.047 -1.301 -15.047 1 98.81 31 PRO B N 1
ATOM 1428 C CA . PRO B 1 31 ? -11.992 -2.676 -15.547 1 98.81 31 PRO B CA 1
ATOM 1429 C C . PRO B 1 31 ? -11.055 -3.564 -14.734 1 98.81 31 PRO B C 1
ATOM 1431 O O . PRO B 1 31 ? -9.93 -3.164 -14.43 1 98.81 31 PRO B O 1
ATOM 1434 N N . TYR B 1 32 ? -11.57 -4.699 -14.391 1 98.81 32 TYR B N 1
ATOM 1435 C CA . TYR B 1 32 ? -10.766 -5.625 -13.602 1 98.81 32 TYR B CA 1
ATOM 1436 C C . TYR B 1 32 ? -11.078 -7.07 -13.977 1 98.81 32 TYR B C 1
ATOM 1438 O O . TYR B 1 32 ? -12.055 -7.34 -14.672 1 98.81 32 TYR B O 1
ATOM 1446 N N . GLU B 1 33 ? -10.172 -7.977 -13.57 1 98.81 33 GLU B N 1
ATOM 1447 C CA . GLU B 1 33 ? -10.422 -9.414 -13.586 1 98.81 33 GLU B CA 1
ATOM 1448 C C . GLU B 1 33 ? -10.305 -10.016 -12.188 1 98.81 33 GLU B C 1
ATOM 1450 O O . GLU B 1 33 ? -9.688 -9.422 -11.305 1 98.81 33 GLU B O 1
ATOM 1455 N N . LYS B 1 34 ? -10.984 -11.141 -11.961 1 98.38 34 LYS B N 1
ATOM 1456 C CA . LYS B 1 34 ? -10.875 -11.859 -10.695 1 98.38 34 LYS B CA 1
ATOM 1457 C C . LYS B 1 34 ? -10.594 -13.344 -10.93 1 98.38 34 LYS B C 1
ATOM 1459 O O . LYS B 1 34 ? -11.117 -13.938 -11.875 1 98.38 34 LYS B O 1
ATOM 1464 N N . LYS B 1 35 ? -9.664 -13.82 -10.133 1 97.56 35 LYS B N 1
ATOM 1465 C CA . LYS B 1 35 ? -9.242 -15.211 -10.305 1 97.56 35 LYS B CA 1
ATOM 1466 C C . LYS B 1 35 ? -8.812 -15.828 -8.984 1 97.56 35 LYS B C 1
ATOM 1468 O O . LYS B 1 35 ? -8.32 -15.125 -8.094 1 97.56 35 LYS B O 1
ATOM 1473 N N . VAL B 1 36 ? -9.109 -17.156 -8.852 1 97.31 36 VAL B N 1
ATOM 1474 C CA . VAL B 1 36 ? -8.469 -17.922 -7.789 1 97.31 36 VAL B CA 1
ATOM 1475 C C . VAL B 1 36 ? -7.094 -18.406 -8.25 1 97.31 36 VAL B C 1
ATOM 1477 O O . VAL B 1 36 ? -6.973 -19.078 -9.266 1 97.31 36 VAL B O 1
ATOM 1480 N N . VAL B 1 37 ? -6.066 -18 -7.578 1 95.94 37 VAL B N 1
ATOM 1481 C CA . VAL B 1 37 ? -4.668 -18.344 -7.816 1 95.94 37 VAL B CA 1
ATOM 1482 C C . VAL B 1 37 ? -4.027 -18.812 -6.512 1 95.94 37 VAL B C 1
ATOM 1484 O O . VAL B 1 37 ? -3.75 -18.016 -5.621 1 95.94 37 VAL B O 1
ATOM 1487 N N . SER B 1 38 ? -3.732 -20.109 -6.398 1 94.5 38 SER B N 1
ATOM 1488 C CA . SER B 1 38 ? -3.225 -20.641 -5.137 1 94.5 38 SER B CA 1
ATOM 1489 C C . SER B 1 38 ? -1.701 -20.641 -5.109 1 94.5 38 SER B C 1
ATOM 1491 O O . SER B 1 38 ? -1.058 -21.25 -5.969 1 94.5 38 SE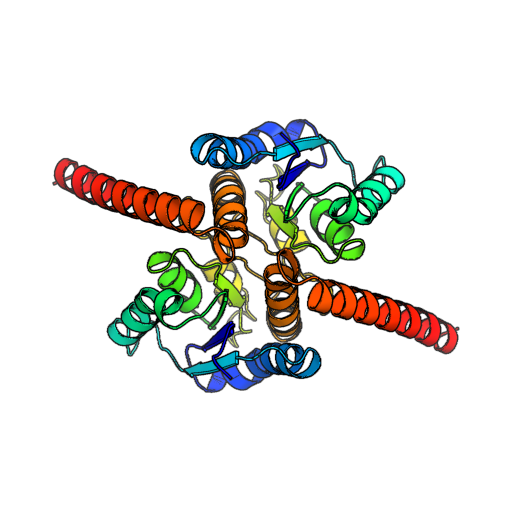R B O 1
ATOM 1493 N N . ALA B 1 39 ? -1.193 -20.031 -4.074 1 94.81 39 ALA B N 1
ATOM 1494 C CA . ALA B 1 39 ? 0.257 -20.031 -3.896 1 94.81 39 ALA B CA 1
ATOM 1495 C C . ALA B 1 39 ? 0.773 -21.438 -3.605 1 94.81 39 ALA B C 1
ATOM 1497 O O . ALA B 1 39 ? 1.897 -21.781 -3.977 1 94.81 39 ALA B O 1
ATOM 1498 N N . HIS B 1 40 ? -0.023 -22.25 -2.914 1 94.56 40 HIS B N 1
ATOM 1499 C CA . HIS B 1 40 ? 0.445 -23.531 -2.416 1 94.56 40 HIS B CA 1
ATOM 1500 C C . HIS B 1 40 ? 0.065 -24.672 -3.367 1 94.56 40 HIS B C 1
ATOM 1502 O O . HIS B 1 40 ? 0.837 -25.609 -3.559 1 94.56 40 HIS B O 1
ATOM 1508 N N . ARG B 1 41 ? -1.083 -24.578 -3.965 1 95.06 41 ARG B N 1
ATOM 1509 C CA . ARG B 1 41 ? -1.603 -25.703 -4.746 1 95.06 41 ARG B CA 1
ATOM 1510 C C . ARG B 1 41 ? -1.23 -25.562 -6.219 1 95.06 41 ARG B C 1
ATOM 1512 O O . ARG B 1 41 ? -1.124 -26.547 -6.938 1 95.06 41 ARG B O 1
ATOM 1519 N N . THR B 1 42 ? -1.054 -24.312 -6.688 1 93.88 42 THR B N 1
ATOM 1520 C CA . THR B 1 42 ? -0.7 -24.078 -8.086 1 93.88 42 THR B CA 1
ATOM 1521 C C . THR B 1 42 ? 0.374 -23 -8.203 1 93.88 42 THR B C 1
ATOM 1523 O O . THR B 1 42 ? 0.175 -22 -8.875 1 93.88 42 THR B O 1
ATOM 1526 N N . PRO B 1 43 ? 1.559 -23.234 -7.684 1 96 43 PRO B N 1
ATOM 1527 C CA . PRO B 1 43 ? 2.59 -22.203 -7.641 1 96 43 PRO B CA 1
ATOM 1528 C C . PRO B 1 43 ? 3.062 -21.781 -9.031 1 96 43 PRO B C 1
ATOM 1530 O O . PRO B 1 43 ? 3.379 -20.609 -9.258 1 96 43 PRO B O 1
ATOM 1533 N N . ASP B 1 44 ? 3.055 -22.719 -9.961 1 96.81 44 ASP B N 1
ATOM 1534 C CA . ASP B 1 44 ? 3.5 -22.375 -11.312 1 96.81 44 ASP B CA 1
ATOM 1535 C C . ASP B 1 44 ? 2.518 -21.438 -11.984 1 96.81 44 ASP B C 1
ATOM 1537 O O . ASP B 1 44 ? 2.928 -20.484 -12.672 1 96.81 44 ASP B O 1
ATOM 1541 N N . LEU B 1 45 ? 1.302 -21.688 -11.781 1 95.94 45 LEU B N 1
ATOM 1542 C CA . LEU B 1 45 ? 0.28 -20.812 -12.328 1 95.94 45 LEU B CA 1
ATOM 1543 C C . LEU B 1 45 ? 0.356 -19.422 -11.688 1 95.94 45 LEU B C 1
ATOM 1545 O O . LEU B 1 45 ? 0.176 -18.406 -12.367 1 95.94 45 LEU B O 1
ATOM 1549 N N . MET B 1 46 ? 0.604 -19.406 -10.445 1 97.75 46 MET B N 1
ATOM 1550 C CA . MET B 1 46 ? 0.752 -18.141 -9.727 1 97.75 46 MET B CA 1
ATOM 1551 C C . MET B 1 46 ? 1.923 -17.344 -10.281 1 97.75 46 MET B C 1
ATOM 1553 O O . MET B 1 46 ? 1.791 -16.141 -10.539 1 97.75 46 MET B O 1
ATOM 1557 N N . PHE B 1 47 ? 3.051 -18 -10.5 1 97.69 47 PHE B N 1
ATOM 1558 C CA . PHE B 1 47 ? 4.227 -17.344 -11.047 1 97.69 47 PHE B CA 1
ATOM 1559 C C . PHE B 1 47 ? 3.947 -16.812 -12.445 1 97.69 47 PHE B C 1
ATOM 1561 O O . PHE B 1 47 ? 4.285 -15.672 -12.766 1 97.69 47 PHE B O 1
ATOM 1568 N N . GLU B 1 48 ? 3.369 -17.641 -13.219 1 98 48 GLU B N 1
ATOM 1569 C CA . GLU B 1 48 ? 3.033 -17.219 -14.578 1 98 48 GLU B CA 1
ATOM 1570 C C . GLU B 1 48 ? 2.113 -16.016 -14.57 1 98 48 GLU B C 1
ATOM 1572 O O . GLU B 1 48 ? 2.305 -15.078 -15.359 1 98 48 GLU B O 1
ATOM 1577 N N . TYR B 1 49 ? 1.143 -16.062 -13.742 1 98.5 49 TYR B N 1
ATOM 1578 C CA . TYR B 1 49 ? 0.209 -14.945 -13.633 1 98.5 49 TYR B CA 1
ATOM 1579 C C . TYR B 1 49 ? 0.946 -13.641 -13.344 1 98.5 49 TYR B C 1
ATOM 1581 O O . TYR B 1 49 ? 0.72 -12.625 -14.008 1 98.5 49 TYR B O 1
ATOM 1589 N N . ALA B 1 50 ? 1.805 -13.68 -12.352 1 98.56 50 ALA B N 1
ATOM 1590 C CA . ALA B 1 50 ? 2.541 -12.492 -11.922 1 98.56 50 ALA B CA 1
ATOM 1591 C C . ALA B 1 50 ? 3.484 -12.008 -13.016 1 98.56 50 ALA B C 1
ATOM 1593 O O . ALA B 1 50 ? 3.523 -10.812 -13.32 1 98.56 50 ALA B O 1
ATOM 1594 N N . GLU B 1 51 ? 4.184 -12.914 -13.625 1 97.94 51 GLU B N 1
ATOM 1595 C CA . GLU B 1 51 ? 5.215 -12.586 -14.609 1 97.94 51 GLU B CA 1
ATOM 1596 C C . GLU B 1 51 ? 4.609 -11.969 -15.859 1 97.94 51 GLU B C 1
ATOM 1598 O O . GLU B 1 51 ? 5.227 -11.109 -16.5 1 97.94 51 GLU B O 1
ATOM 1603 N N . GLN B 1 52 ? 3.426 -12.375 -16.188 1 98.12 52 GLN B N 1
ATOM 1604 C CA . GLN B 1 52 ? 2.812 -11.938 -17.422 1 98.12 52 GLN B CA 1
ATOM 1605 C C . GLN B 1 52 ? 1.867 -10.758 -17.188 1 98.12 52 GLN B C 1
ATOM 1607 O O . GLN B 1 52 ? 1.32 -10.195 -18.141 1 98.12 52 GLN B O 1
ATOM 1612 N N . ALA B 1 53 ? 1.679 -10.383 -15.977 1 98.25 53 ALA B N 1
ATOM 1613 C CA . ALA B 1 53 ? 0.626 -9.445 -15.602 1 98.25 53 ALA B CA 1
ATOM 1614 C C . ALA B 1 53 ? 0.782 -8.125 -16.359 1 98.25 53 ALA B C 1
ATOM 1616 O O . ALA B 1 53 ? -0.177 -7.621 -16.938 1 98.25 53 ALA B O 1
ATOM 1617 N N . ARG B 1 54 ? 1.986 -7.582 -16.344 1 97.62 54 ARG B N 1
ATOM 1618 C CA . ARG B 1 54 ? 2.207 -6.293 -17 1 97.62 54 ARG B CA 1
ATOM 1619 C C . ARG B 1 54 ? 1.948 -6.383 -18.5 1 97.62 54 ARG B C 1
ATOM 1621 O O . ARG B 1 54 ? 1.295 -5.512 -19.078 1 97.62 54 ARG B O 1
ATOM 1628 N N . GLU B 1 55 ? 2.479 -7.43 -19.125 1 96.75 55 GLU B N 1
ATOM 1629 C CA . GLU B 1 55 ? 2.311 -7.613 -20.562 1 96.75 55 GLU B CA 1
ATOM 1630 C C . GLU B 1 55 ? 0.839 -7.773 -20.922 1 96.75 55 GLU B C 1
ATOM 1632 O O . GLU B 1 55 ? 0.416 -7.359 -22 1 96.75 55 GLU B O 1
ATOM 1637 N N . ARG B 1 56 ? 0.102 -8.305 -19.953 1 97.56 56 ARG B N 1
ATOM 1638 C CA . ARG B 1 56 ? -1.321 -8.523 -20.203 1 97.56 56 ARG B CA 1
ATOM 1639 C C . ARG B 1 56 ? -2.111 -7.234 -20 1 97.56 56 ARG B C 1
ATOM 1641 O O . ARG B 1 56 ? -3.314 -7.191 -20.266 1 97.56 56 ARG B O 1
ATOM 1648 N N . GLY B 1 57 ? -1.473 -6.207 -19.484 1 97.69 57 GLY B N 1
ATOM 1649 C CA . GLY B 1 57 ? -2.117 -4.906 -19.406 1 97.69 57 GLY B CA 1
ATOM 1650 C C . GLY B 1 57 ? -2.514 -4.52 -18 1 97.69 57 GLY B C 1
ATOM 1651 O O . GLY B 1 57 ? -3.076 -3.447 -17.781 1 97.69 57 GLY B O 1
ATOM 1652 N N . LEU B 1 58 ? -2.242 -5.367 -17.031 1 98.69 58 LEU B N 1
ATOM 1653 C CA . LEU B 1 58 ? -2.557 -5.035 -15.656 1 98.69 58 LEU B CA 1
ATOM 1654 C C . LEU B 1 58 ? -1.639 -3.934 -15.133 1 98.69 58 LEU B C 1
ATOM 1656 O O . LEU B 1 58 ? -0.455 -3.895 -15.477 1 98.69 58 LEU B O 1
ATOM 1660 N N . ASN B 1 59 ? -2.186 -3.082 -14.312 1 98.81 59 ASN B N 1
ATOM 1661 C CA . ASN B 1 59 ? -1.443 -1.987 -13.695 1 98.81 59 ASN B CA 1
ATOM 1662 C C . ASN B 1 59 ? -1.254 -2.215 -12.203 1 98.81 59 ASN B C 1
ATOM 1664 O O . ASN B 1 59 ? -0.299 -1.709 -11.609 1 98.81 59 ASN B O 1
ATOM 1668 N N . VAL B 1 60 ? -2.162 -2.932 -11.594 1 98.94 60 VAL B N 1
ATOM 1669 C CA . VAL B 1 60 ? -2.152 -3.209 -10.156 1 98.94 60 VAL B CA 1
ATOM 1670 C C . VAL B 1 60 ? -2.691 -4.613 -9.906 1 98.94 60 VAL B C 1
ATOM 1672 O O . VAL B 1 60 ? -3.615 -5.066 -10.586 1 98.94 60 VAL B O 1
ATOM 1675 N N . ILE B 1 61 ? -2.131 -5.293 -8.961 1 98.94 61 ILE B N 1
ATOM 1676 C CA . ILE B 1 61 ? -2.66 -6.582 -8.531 1 98.94 61 ILE B CA 1
ATOM 1677 C C . ILE B 1 61 ? -3.1 -6.504 -7.074 1 98.94 61 ILE B C 1
ATOM 1679 O O . ILE B 1 61 ? -2.33 -6.07 -6.211 1 98.94 61 ILE B O 1
ATOM 1683 N N . ILE B 1 62 ? -4.328 -6.848 -6.789 1 98.94 62 ILE B N 1
ATOM 1684 C CA . ILE B 1 62 ? -4.84 -7.051 -5.438 1 98.94 62 ILE B CA 1
ATOM 1685 C C . ILE B 1 62 ? -4.871 -8.547 -5.117 1 98.94 62 ILE B C 1
ATOM 1687 O O . ILE B 1 62 ? -5.504 -9.328 -5.832 1 98.94 62 ILE B O 1
ATOM 1691 N N . ALA B 1 63 ? -4.195 -8.922 -4.062 1 98.94 63 ALA B N 1
ATOM 1692 C CA . ALA B 1 63 ? -4.117 -10.336 -3.691 1 98.94 63 ALA B CA 1
ATOM 1693 C C . ALA B 1 63 ? -4.602 -10.555 -2.262 1 98.94 63 ALA B C 1
ATOM 1695 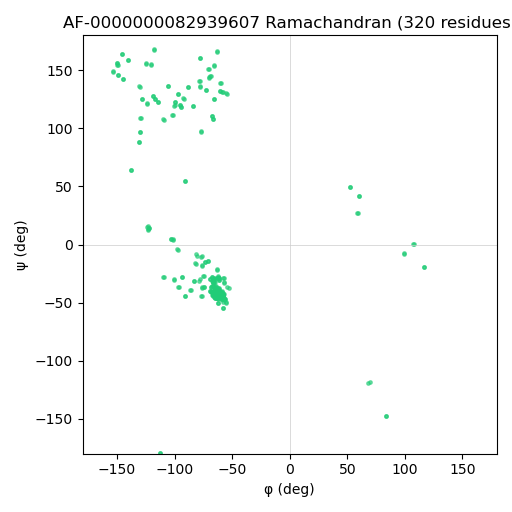O O . ALA B 1 63 ? -4.066 -9.961 -1.32 1 98.94 63 ALA B O 1
ATOM 1696 N N . GLY B 1 64 ? -5.629 -11.383 -2.082 1 98.69 64 GLY B N 1
ATOM 1697 C CA . GLY B 1 64 ? -6.156 -11.742 -0.774 1 98.69 64 GLY B CA 1
ATOM 1698 C C . GLY B 1 64 ? -5.777 -13.148 -0.346 1 98.69 64 GLY B C 1
ATOM 1699 O O . GLY B 1 64 ? -5.816 -14.078 -1.151 1 98.69 64 GLY B O 1
ATOM 1700 N N . ALA B 1 65 ? -5.383 -13.258 0.895 1 97.56 65 ALA B N 1
ATOM 1701 C CA . ALA B 1 65 ? -5.016 -14.57 1.407 1 97.56 65 ALA B CA 1
ATOM 1702 C C . ALA B 1 65 ? -5.227 -14.648 2.918 1 97.56 65 ALA B C 1
ATOM 1704 O O . ALA B 1 65 ? -5.039 -13.664 3.629 1 97.56 65 ALA B O 1
ATOM 1705 N N . GLY B 1 66 ? -5.559 -15.844 3.449 1 95.38 66 GLY B N 1
ATOM 1706 C CA . GLY B 1 66 ? -5.684 -16.141 4.867 1 95.38 66 GLY B CA 1
ATOM 1707 C C . GLY B 1 66 ? -4.703 -17.203 5.34 1 95.38 66 GLY B C 1
ATOM 1708 O O . GLY B 1 66 ? -4.031 -17.844 4.527 1 95.38 66 GLY B O 1
ATOM 1709 N N . GLY B 1 67 ? -4.637 -17.281 6.676 1 93.81 67 GLY B N 1
ATOM 1710 C CA . GLY B 1 67 ? -3.736 -18.281 7.227 1 93.81 67 GLY B CA 1
ATOM 1711 C C . GLY B 1 67 ? -2.271 -17.953 7.004 1 93.81 67 GLY B C 1
ATOM 1712 O O . GLY B 1 67 ? -1.802 -16.891 7.398 1 93.81 67 GLY B O 1
ATOM 1713 N N . ALA B 1 68 ? -1.548 -18.812 6.281 1 94.44 68 ALA B N 1
ATOM 1714 C CA . ALA B 1 68 ? -0.143 -18.547 5.988 1 94.44 68 ALA B CA 1
ATOM 1715 C C . ALA B 1 68 ? 0.004 -17.328 5.086 1 94.44 68 ALA B C 1
ATOM 1717 O O . ALA B 1 68 ? 1.047 -16.656 5.086 1 94.44 68 ALA B O 1
ATOM 1718 N N . ALA B 1 69 ? -1.008 -17.109 4.273 1 96.44 69 ALA B N 1
ATOM 1719 C CA . ALA B 1 69 ? -1.238 -15.898 3.488 1 96.44 69 ALA B CA 1
ATOM 1720 C C . ALA B 1 69 ? -0.006 -15.531 2.664 1 96.44 69 ALA B C 1
ATOM 1722 O O . ALA B 1 69 ? 0.391 -14.367 2.609 1 96.44 69 ALA B O 1
ATOM 1723 N N . HIS B 1 70 ? 0.579 -16.5 1.919 1 98 70 HIS B N 1
ATOM 1724 C CA . HIS B 1 70 ? 1.804 -16.312 1.149 1 98 70 HIS B CA 1
ATOM 1725 C C . HIS B 1 70 ? 1.513 -15.664 -0.197 1 98 70 HIS B C 1
ATOM 1727 O O . HIS B 1 70 ? 2.418 -15.125 -0.84 1 98 70 HIS B O 1
ATOM 1733 N N . LEU B 1 71 ? 0.32 -15.648 -0.623 1 98.56 71 LEU B N 1
ATOM 1734 C CA . LEU B 1 71 ? -0.02 -15.289 -1.995 1 98.56 71 LEU B CA 1
ATOM 1735 C C . LEU B 1 71 ? 0.479 -13.883 -2.328 1 98.56 71 LEU B C 1
ATOM 1737 O O . LEU B 1 71 ? 1.212 -13.703 -3.303 1 98.56 71 LEU B O 1
ATOM 1741 N N . PRO B 1 72 ? 0.141 -12.836 -1.582 1 98.81 72 PRO B N 1
ATOM 1742 C CA . PRO B 1 72 ? 0.583 -11.492 -1.965 1 98.81 72 PRO B CA 1
ATOM 1743 C C . PRO B 1 72 ? 2.102 -11.383 -2.066 1 98.81 72 PRO B C 1
ATOM 1745 O O . PRO B 1 72 ? 2.617 -10.805 -3.027 1 98.81 72 PRO B O 1
ATOM 1748 N N . GLY B 1 73 ? 2.793 -11.945 -1.104 1 98.69 73 GLY B N 1
ATOM 1749 C CA . GLY B 1 73 ? 4.246 -11.867 -1.11 1 98.69 73 GLY B CA 1
ATOM 1750 C C . GLY B 1 73 ? 4.875 -12.602 -2.281 1 98.69 73 GLY B C 1
ATOM 1751 O O . GLY B 1 73 ? 5.828 -12.102 -2.889 1 98.69 73 GLY B O 1
ATOM 1752 N N . MET B 1 74 ? 4.324 -13.758 -2.631 1 98.56 74 MET B N 1
ATOM 1753 C CA . MET B 1 74 ? 4.848 -14.531 -3.75 1 98.56 74 MET B CA 1
ATOM 1754 C C . MET B 1 74 ? 4.582 -13.828 -5.074 1 98.56 74 MET B C 1
ATOM 1756 O O . MET B 1 74 ? 5.434 -13.828 -5.965 1 98.56 74 MET B O 1
ATOM 1760 N N . ILE B 1 75 ? 3.443 -13.258 -5.211 1 98.75 75 ILE B N 1
ATOM 1761 C CA . ILE B 1 75 ? 3.131 -12.469 -6.395 1 98.75 75 ILE B CA 1
ATOM 1762 C C . ILE B 1 75 ? 4.117 -11.312 -6.52 1 98.75 75 ILE B C 1
ATOM 1764 O O . ILE B 1 75 ? 4.691 -11.086 -7.586 1 98.75 75 ILE B O 1
ATOM 1768 N N . ALA B 1 76 ? 4.332 -10.625 -5.422 1 98.75 76 ALA B N 1
ATOM 1769 C CA . ALA B 1 76 ? 5.207 -9.453 -5.414 1 98.75 76 ALA B CA 1
ATOM 1770 C C . ALA B 1 76 ? 6.629 -9.828 -5.816 1 98.75 76 ALA B C 1
ATOM 1772 O O . ALA B 1 76 ? 7.34 -9.031 -6.43 1 98.75 76 ALA B O 1
ATOM 1773 N N . ALA B 1 77 ? 7.031 -11.047 -5.512 1 97.94 77 ALA B N 1
ATOM 1774 C CA . ALA B 1 77 ? 8.375 -11.523 -5.816 1 97.94 77 ALA B CA 1
ATOM 1775 C C . ALA B 1 77 ? 8.555 -11.742 -7.32 1 97.94 77 ALA B C 1
ATOM 1777 O O . ALA B 1 77 ? 9.68 -11.836 -7.809 1 97.94 77 ALA B O 1
ATOM 1778 N N . LYS B 1 78 ? 7.453 -11.773 -8.094 1 98.06 78 LYS B N 1
ATOM 1779 C CA . LYS B 1 78 ? 7.543 -12.188 -9.492 1 98.06 78 LYS B CA 1
ATOM 1780 C C . LYS B 1 78 ? 7.008 -11.109 -10.422 1 98.06 78 LYS B C 1
ATOM 1782 O O . LYS B 1 78 ? 6.742 -11.367 -11.602 1 98.06 78 LYS B O 1
ATOM 1787 N N . THR B 1 79 ? 6.793 -9.922 -9.945 1 98.56 79 THR B N 1
ATOM 1788 C CA . THR B 1 79 ? 6.352 -8.797 -10.766 1 98.56 79 THR B CA 1
ATOM 1789 C C . THR B 1 79 ? 6.875 -7.48 -10.203 1 98.56 79 THR B C 1
ATOM 1791 O O . THR B 1 79 ? 7.168 -7.379 -9.008 1 98.56 79 THR B O 1
ATOM 1794 N N . THR B 1 80 ? 6.988 -6.457 -11.047 1 98.31 80 THR B N 1
ATOM 1795 C CA . THR B 1 80 ? 7.355 -5.125 -10.594 1 98.31 80 THR B CA 1
ATOM 1796 C C . THR B 1 80 ? 6.133 -4.215 -10.539 1 98.31 80 THR B C 1
ATOM 1798 O O . THR B 1 80 ? 6.258 -3.01 -10.297 1 98.31 80 THR B O 1
ATOM 1801 N N . LEU B 1 81 ? 4.93 -4.777 -10.797 1 98.81 81 LEU B N 1
ATOM 1802 C CA . LEU B 1 81 ? 3.695 -4.031 -10.578 1 98.81 81 LEU B CA 1
ATOM 1803 C C . LEU B 1 81 ? 3.422 -3.848 -9.094 1 98.81 81 LEU B C 1
ATOM 1805 O O . LEU B 1 81 ? 3.846 -4.668 -8.273 1 98.81 81 LEU B O 1
ATOM 1809 N N . PRO B 1 82 ? 2.732 -2.764 -8.695 1 98.94 82 PRO B N 1
ATOM 1810 C CA . PRO B 1 82 ? 2.264 -2.684 -7.312 1 98.94 82 PRO B CA 1
ATOM 1811 C C . PRO B 1 82 ? 1.357 -3.85 -6.93 1 98.94 82 PRO B C 1
ATOM 1813 O O . PRO B 1 82 ? 0.446 -4.203 -7.68 1 98.94 82 PRO B O 1
ATOM 1816 N N . VAL B 1 83 ? 1.641 -4.449 -5.824 1 99 83 VAL B N 1
ATOM 1817 C CA . VAL B 1 83 ? 0.818 -5.516 -5.266 1 99 83 VAL B CA 1
ATOM 1818 C C . VAL B 1 83 ? 0.2 -5.051 -3.947 1 99 83 VAL B C 1
ATOM 1820 O O . VAL B 1 83 ? 0.909 -4.594 -3.049 1 99 83 VAL B O 1
ATOM 1823 N N . ILE B 1 84 ? -1.094 -5.086 -3.855 1 99 84 ILE B N 1
ATOM 1824 C CA . ILE B 1 84 ? -1.841 -4.793 -2.639 1 99 84 ILE B CA 1
ATOM 1825 C C . ILE B 1 84 ? -2.262 -6.094 -1.961 1 99 84 ILE B C 1
ATOM 1827 O O . ILE B 1 84 ? -2.924 -6.934 -2.574 1 99 84 ILE B O 1
ATOM 1831 N N . GLY B 1 85 ? -1.817 -6.305 -0.745 1 98.94 85 GLY B N 1
ATOM 1832 C CA . GLY B 1 85 ? -2.164 -7.5 0.005 1 98.94 85 GLY B CA 1
ATOM 1833 C C . GLY B 1 85 ? -3.324 -7.293 0.959 1 98.94 85 GLY B C 1
ATOM 1834 O O . GLY B 1 85 ? -3.314 -6.355 1.762 1 98.94 85 GLY B O 1
ATOM 1835 N N . VAL B 1 86 ? -4.285 -8.141 0.908 1 98.94 86 VAL B N 1
ATOM 1836 C CA . VAL B 1 86 ? -5.438 -8.117 1.802 1 98.94 86 VAL B CA 1
ATOM 1837 C C . VAL B 1 86 ? -5.371 -9.289 2.77 1 98.94 86 VAL B C 1
ATOM 1839 O O . VAL B 1 86 ? -5.582 -10.445 2.375 1 98.94 86 VAL B O 1
ATOM 1842 N N . PRO B 1 87 ? -5.066 -8.977 4.016 1 98.81 87 PRO B N 1
ATOM 1843 C CA . PRO B 1 87 ? -5.18 -10.055 5.004 1 98.81 87 PRO B CA 1
ATOM 1844 C C . PRO B 1 87 ? -6.621 -10.5 5.23 1 98.81 87 PRO B C 1
ATOM 1846 O O . PRO B 1 87 ? -7.418 -9.758 5.809 1 98.81 87 PRO B O 1
ATOM 1849 N N . VAL B 1 88 ? -6.902 -11.672 4.797 1 98.31 88 VAL B N 1
ATOM 1850 C CA . VAL B 1 88 ? -8.227 -12.234 5.051 1 98.31 88 VAL B CA 1
ATOM 1851 C C . VAL B 1 88 ? -8.305 -12.742 6.488 1 98.31 88 VAL B C 1
ATOM 1853 O O . VAL B 1 88 ? -7.367 -13.375 6.98 1 98.31 88 VAL B O 1
ATOM 1856 N N . GLN B 1 89 ? -9.383 -12.461 7.168 1 97 89 GLN B N 1
ATOM 1857 C CA . GLN B 1 89 ? -9.555 -12.852 8.562 1 97 89 GLN B CA 1
ATOM 1858 C C . GLN B 1 89 ? -9.656 -14.367 8.703 1 97 89 GLN B C 1
ATOM 1860 O O . GLN B 1 89 ? -10.688 -14.953 8.367 1 97 89 GLN B O 1
ATOM 1865 N N . SER B 1 90 ? -8.625 -14.961 9.234 1 91.44 90 SER B N 1
ATOM 1866 C CA . SER B 1 90 ? -8.641 -16.406 9.461 1 91.44 90 SER B CA 1
ATOM 1867 C C . SER B 1 90 ? -9.445 -16.766 10.703 1 91.44 90 SER B C 1
ATOM 1869 O O . SER B 1 90 ? -9.656 -15.914 11.578 1 91.44 90 SER B O 1
ATOM 1871 N N . LYS B 1 91 ? -9.867 -17.938 10.836 1 89.38 91 LYS B N 1
ATOM 1872 C CA . LYS B 1 91 ? -10.648 -18.391 11.984 1 89.38 91 LYS B CA 1
ATOM 1873 C C . LYS B 1 91 ? -9.766 -18.594 13.211 1 89.38 91 LYS B C 1
ATOM 1875 O O . LYS B 1 91 ? -10.148 -18.219 14.32 1 89.38 91 LYS B O 1
ATOM 1880 N N . ALA B 1 92 ? -8.594 -19.062 13.031 1 90 92 ALA B N 1
ATOM 1881 C CA . ALA B 1 92 ? -7.762 -19.5 14.148 1 90 92 ALA B CA 1
ATOM 1882 C C . ALA B 1 92 ? -7.168 -18.312 14.891 1 90 92 ALA B C 1
ATOM 1884 O O . ALA B 1 92 ? -7.18 -18.266 16.125 1 90 92 ALA B O 1
ATOM 1885 N N . LEU B 1 93 ? -6.645 -17.312 14.188 1 94.69 93 LEU B N 1
ATOM 1886 C CA . LEU B 1 93 ? -5.914 -16.234 14.844 1 94.69 93 LEU B CA 1
ATOM 1887 C C . LEU B 1 93 ? -6.527 -14.883 14.508 1 94.69 93 LEU B C 1
ATOM 1889 O O . LEU B 1 93 ? -5.867 -13.852 14.648 1 94.69 93 LEU B O 1
ATOM 1893 N N . ASN B 1 94 ? -7.73 -14.93 13.984 1 96.25 94 ASN B N 1
ATOM 1894 C CA . ASN B 1 94 ? -8.539 -13.742 13.742 1 96.25 94 ASN B CA 1
ATOM 1895 C C . ASN B 1 94 ? -7.832 -12.766 12.797 1 96.25 94 ASN B C 1
ATOM 1897 O O . ASN B 1 94 ? -7.941 -11.555 12.961 1 96.25 94 ASN B O 1
ATOM 1901 N N . GLY B 1 95 ? -6.965 -13.281 11.93 1 97.25 95 GLY B N 1
ATOM 1902 C CA . GLY B 1 95 ? -6.352 -12.461 10.898 1 97.25 95 GLY B CA 1
ATOM 1903 C C . GLY B 1 95 ? -4.949 -12.008 11.258 1 97.25 95 GLY B C 1
ATOM 1904 O O . GLY B 1 95 ? -4.23 -11.477 10.414 1 97.25 95 GLY B O 1
ATOM 1905 N N . TRP B 1 96 ? -4.539 -12.273 12.523 1 97.38 96 TRP B N 1
ATOM 1906 C CA . TRP B 1 96 ? -3.189 -11.914 12.938 1 97.38 96 TRP B CA 1
ATOM 1907 C C . TRP B 1 96 ? -2.146 -12.617 12.078 1 97.38 96 TRP B C 1
ATOM 1909 O O . TRP B 1 96 ? -1.172 -12 11.641 1 97.38 96 TRP B O 1
ATOM 1919 N N . ASP B 1 97 ? -2.369 -13.867 11.852 1 97.38 97 ASP B N 1
ATOM 1920 C CA . ASP B 1 97 ? -1.458 -14.672 11.047 1 97.38 97 ASP B CA 1
ATOM 1921 C C . ASP B 1 97 ? -1.368 -14.133 9.617 1 97.38 97 ASP B C 1
ATOM 1923 O O . ASP B 1 97 ? -0.271 -13.914 9.102 1 97.38 97 ASP B O 1
ATOM 1927 N N . SER B 1 98 ? -2.494 -13.797 9.016 1 98.12 98 SER B N 1
ATOM 1928 C CA . SER B 1 98 ? -2.51 -13.273 7.652 1 98.12 98 SER B CA 1
ATOM 1929 C C . SER B 1 98 ? -1.851 -11.906 7.574 1 98.12 98 SER B C 1
ATOM 1931 O O . SER B 1 98 ? -1.061 -11.641 6.664 1 98.12 98 SER B O 1
ATOM 1933 N N . LEU B 1 99 ? -2.137 -11.07 8.555 1 98.62 99 LEU B N 1
ATOM 1934 C CA . LEU B 1 99 ? -1.593 -9.719 8.578 1 98.62 99 LEU B CA 1
ATOM 1935 C C . LEU B 1 99 ? -0.07 -9.742 8.656 1 98.62 99 LEU B C 1
ATOM 1937 O O . LEU B 1 99 ? 0.609 -9.109 7.844 1 98.62 99 LEU B O 1
ATOM 1941 N N . LEU B 1 100 ? 0.427 -10.5 9.602 1 98.19 100 LEU B N 1
ATOM 1942 C CA . LEU B 1 100 ? 1.866 -10.508 9.836 1 98.19 100 LEU B CA 1
ATOM 1943 C C . LEU B 1 100 ? 2.605 -11.148 8.664 1 98.19 100 LEU B C 1
ATOM 1945 O O . LEU B 1 100 ? 3.693 -10.703 8.289 1 98.19 100 LEU B O 1
ATOM 1949 N N . SER B 1 101 ? 1.99 -12.172 8.094 1 98.25 101 SER B N 1
ATOM 1950 C CA . SER B 1 101 ? 2.584 -12.844 6.945 1 98.25 101 SER B CA 1
ATOM 1951 C C . SER B 1 101 ? 2.719 -11.906 5.758 1 98.25 101 SER B C 1
ATOM 1953 O O . SER B 1 101 ? 3.729 -11.93 5.051 1 98.25 101 SER B O 1
ATOM 1955 N N . ILE B 1 102 ? 1.77 -11.047 5.555 1 98.75 102 ILE B N 1
ATOM 1956 C CA . ILE B 1 102 ? 1.724 -10.211 4.355 1 98.75 102 ILE B CA 1
ATOM 1957 C C . ILE B 1 102 ? 2.555 -8.953 4.574 1 98.75 102 ILE B C 1
ATOM 1959 O O . ILE B 1 102 ? 3.301 -8.531 3.686 1 98.75 102 ILE B O 1
ATOM 1963 N N . VAL B 1 103 ? 2.523 -8.367 5.75 1 98.88 103 VAL B N 1
ATOM 1964 C CA . VAL B 1 103 ? 3.051 -7.02 5.938 1 98.88 103 VAL B CA 1
ATOM 1965 C C . VAL B 1 103 ? 4.562 -7.082 6.141 1 98.88 103 VAL B C 1
ATOM 1967 O O . VAL B 1 103 ? 5.285 -6.164 5.746 1 98.88 103 VAL B O 1
ATOM 1970 N N . GLN B 1 104 ? 5.062 -8.188 6.75 1 98.5 104 GLN B N 1
ATOM 1971 C CA . GLN B 1 104 ? 6.473 -8.234 7.113 1 98.5 104 GLN B CA 1
ATOM 1972 C C . GLN B 1 104 ? 7.312 -8.828 5.984 1 98.5 104 GLN B C 1
ATOM 1974 O O . GLN B 1 104 ? 8.086 -9.766 6.203 1 98.5 104 GLN B O 1
ATOM 1979 N N . MET B 1 105 ? 7.215 -8.297 4.844 1 98.69 105 MET B N 1
ATOM 1980 C CA . MET B 1 105 ? 8.055 -8.664 3.705 1 98.69 105 MET B CA 1
ATOM 1981 C C . MET B 1 105 ? 9.5 -8.234 3.93 1 98.69 105 MET B C 1
ATOM 1983 O O . MET B 1 105 ? 9.75 -7.16 4.48 1 98.69 105 MET B O 1
ATOM 1987 N N . PRO B 1 106 ? 10.477 -9 3.455 1 97.69 106 PRO B N 1
ATOM 1988 C CA . PRO B 1 106 ? 11.859 -8.523 3.508 1 97.69 106 PRO B CA 1
ATOM 1989 C C . PRO B 1 106 ? 12.102 -7.309 2.617 1 97.69 106 PRO B C 1
ATOM 1991 O O . PRO B 1 106 ? 11.367 -7.09 1.655 1 97.69 106 PRO B O 1
ATOM 1994 N N . GLY B 1 107 ? 13.117 -6.492 2.969 1 97.81 107 GLY B N 1
ATOM 1995 C CA . GLY B 1 107 ? 13.469 -5.371 2.115 1 97.81 107 GLY B CA 1
ATOM 1996 C C . GLY B 1 107 ? 13.773 -5.781 0.687 1 97.81 107 GLY B C 1
ATOM 1997 O O . GLY B 1 107 ? 14.5 -6.75 0.455 1 97.81 107 GLY B O 1
ATOM 1998 N N . GLY B 1 108 ? 13.172 -5.117 -0.244 1 98.06 108 GLY B N 1
ATOM 1999 C CA . GLY B 1 108 ? 13.43 -5.422 -1.643 1 98.06 108 GLY B CA 1
ATOM 2000 C C . GLY B 1 108 ? 12.203 -5.926 -2.379 1 98.06 108 GLY B C 1
ATOM 2001 O O . GLY B 1 108 ? 12.156 -5.91 -3.609 1 98.06 108 GLY B O 1
ATOM 2002 N N . ILE B 1 109 ? 11.211 -6.391 -1.572 1 98.38 109 ILE B N 1
ATOM 2003 C CA . ILE B 1 109 ? 10 -6.934 -2.166 1 98.38 109 ILE B CA 1
ATOM 2004 C C . ILE B 1 109 ? 8.773 -6.309 -1.5 1 98.38 109 ILE B C 1
ATOM 2006 O O . ILE B 1 109 ? 8.203 -6.883 -0.568 1 98.38 109 ILE B O 1
ATOM 2010 N N . PRO B 1 110 ? 8.328 -5.234 -1.972 1 98.81 110 PRO B N 1
ATOM 2011 C CA . PRO B 1 110 ? 7.258 -4.504 -1.293 1 98.81 110 PRO B CA 1
ATOM 2012 C C . PRO B 1 110 ? 5.879 -5.117 -1.537 1 98.81 110 PRO B C 1
ATOM 2014 O O . PRO B 1 110 ? 5.602 -5.598 -2.639 1 98.81 110 PRO B O 1
ATOM 2017 N N . VAL B 1 111 ? 5.07 -5.152 -0.561 1 98.94 111 VAL B N 1
ATOM 2018 C CA . VAL B 1 111 ? 3.631 -5.395 -0.615 1 98.94 111 VAL B CA 1
ATOM 2019 C C . VAL B 1 111 ? 2.895 -4.289 0.14 1 98.94 111 VAL B C 1
ATOM 2021 O O . VAL B 1 111 ? 3.254 -3.957 1.272 1 98.94 111 VAL B O 1
ATOM 2024 N N . ALA B 1 112 ? 1.936 -3.615 -0.506 1 98.94 112 ALA B N 1
ATOM 2025 C CA . ALA B 1 112 ? 1.062 -2.646 0.149 1 98.94 112 ALA B CA 1
ATOM 2026 C C . ALA B 1 112 ? -0.022 -3.348 0.963 1 98.94 112 ALA B C 1
ATOM 2028 O O . ALA B 1 112 ? -1.079 -3.695 0.432 1 98.94 112 ALA B O 1
ATOM 2029 N N . THR B 1 113 ? 0.224 -3.465 2.205 1 98.94 113 THR B N 1
ATOM 2030 C CA . THR B 1 113 ? -0.702 -4.215 3.047 1 98.94 113 THR B CA 1
ATOM 2031 C C . THR B 1 113 ? -1.797 -3.305 3.592 1 98.94 113 THR B C 1
ATOM 2033 O O . THR B 1 113 ? -1.522 -2.18 4.016 1 98.94 113 THR B O 1
ATOM 2036 N N . VAL B 1 114 ? -3.006 -3.754 3.547 1 98.94 114 VAL B N 1
ATOM 2037 C CA . VAL B 1 114 ? -4.145 -3.025 4.098 1 98.94 114 VAL B CA 1
ATOM 2038 C C . VAL B 1 114 ? -4.707 -3.779 5.297 1 98.94 114 VAL B C 1
ATOM 2040 O O . VAL B 1 114 ? -4.145 -4.789 5.727 1 98.94 114 VAL B O 1
ATOM 2043 N N . ALA B 1 115 ? -5.773 -3.236 5.906 1 98.81 115 ALA B N 1
ATOM 2044 C CA . ALA B 1 115 ? -6.348 -3.777 7.133 1 98.81 115 ALA B CA 1
ATOM 2045 C C . ALA B 1 115 ? -6.883 -5.191 6.914 1 98.81 115 ALA B C 1
ATOM 2047 O O . ALA B 1 115 ? -7.07 -5.621 5.773 1 98.81 115 ALA B O 1
ATOM 2048 N N . ILE B 1 116 ? -7.156 -5.871 7.996 1 98.69 116 ILE B N 1
ATOM 2049 C CA . ILE B 1 116 ? -7.711 -7.219 7.953 1 98.69 116 ILE B CA 1
ATOM 2050 C C . ILE B 1 116 ? -9.172 -7.164 7.512 1 98.69 116 ILE B C 1
ATOM 2052 O O . ILE B 1 116 ? -9.93 -6.305 7.961 1 98.69 116 ILE B O 1
ATOM 2056 N N . GLY B 1 117 ? -9.547 -8.023 6.574 1 98.56 117 GLY B N 1
ATOM 2057 C CA . GLY B 1 117 ? -10.953 -8.297 6.336 1 98.56 117 GLY B CA 1
ATOM 2058 C C . GLY B 1 117 ? -11.617 -7.281 5.426 1 98.56 117 GLY B C 1
ATOM 2059 O O . GLY B 1 117 ? -11 -6.812 4.461 1 98.56 117 GLY B O 1
ATOM 2060 N N . LYS B 1 118 ? -12.898 -7.059 5.699 1 98.56 118 LYS B N 1
ATOM 2061 C CA . LYS B 1 118 ? -13.75 -6.246 4.836 1 98.56 118 LYS B CA 1
ATOM 2062 C C . LYS B 1 118 ? -13.172 -4.844 4.66 1 98.56 118 LYS B C 1
ATOM 2064 O O . LYS B 1 118 ? -13.094 -4.336 3.539 1 98.56 118 LYS B O 1
ATOM 2069 N N . ALA B 1 119 ? -12.781 -4.254 5.781 1 98.69 119 ALA B N 1
ATOM 2070 C CA . ALA B 1 119 ? -12.203 -2.916 5.707 1 98.69 119 ALA B CA 1
ATOM 2071 C C . ALA B 1 119 ? -10.984 -2.895 4.797 1 98.69 119 ALA B C 1
ATOM 2073 O O . ALA B 1 119 ? -10.828 -1.988 3.975 1 98.69 119 ALA B O 1
ATOM 2074 N N . GLY B 1 120 ? -10.141 -3.908 4.93 1 98.81 120 GLY B N 1
ATOM 2075 C CA . GLY B 1 120 ? -8.961 -4.027 4.09 1 98.81 120 GLY B CA 1
ATOM 2076 C C . GLY B 1 120 ? -9.281 -4.223 2.623 1 98.81 120 GLY B C 1
ATOM 2077 O O . GLY B 1 120 ? -8.672 -3.594 1.757 1 98.81 120 GLY B O 1
ATOM 2078 N N . ALA B 1 121 ? -10.242 -5.035 2.342 1 98.94 121 ALA B N 1
ATOM 2079 C CA . ALA B 1 121 ? -10.633 -5.285 0.957 1 98.94 121 ALA B CA 1
ATOM 2080 C C . ALA B 1 121 ? -11.188 -4.023 0.304 1 98.94 121 ALA B C 1
ATOM 2082 O O . ALA B 1 121 ? -10.82 -3.691 -0.826 1 98.94 121 ALA B O 1
ATOM 2083 N N . THR B 1 122 ? -12.047 -3.354 1.016 1 98.88 122 THR B N 1
ATOM 2084 C CA . THR B 1 122 ? -12.562 -2.074 0.54 1 98.88 122 THR B CA 1
ATOM 2085 C C . THR B 1 122 ? -11.422 -1.102 0.262 1 98.88 122 THR B C 1
ATOM 2087 O O . THR B 1 122 ? -11.359 -0.492 -0.808 1 98.88 122 THR B O 1
ATOM 2090 N N . ASN B 1 123 ? -10.492 -1.006 1.179 1 98.94 123 ASN B N 1
ATOM 2091 C CA . ASN B 1 123 ? -9.352 -0.107 1.041 1 98.94 123 ASN B CA 1
ATOM 2092 C C . ASN B 1 123 ? -8.43 -0.543 -0.094 1 98.94 123 ASN B C 1
ATOM 2094 O O . ASN B 1 123 ? -7.824 0.295 -0.761 1 98.94 123 ASN B O 1
ATOM 2098 N N . ALA B 1 124 ? -8.398 -1.815 -0.335 1 98.94 124 ALA B N 1
ATOM 2099 C CA . ALA B 1 124 ? -7.59 -2.305 -1.448 1 98.94 124 ALA B CA 1
ATOM 2100 C C . ALA B 1 124 ? -8.133 -1.805 -2.783 1 98.94 124 ALA B C 1
ATOM 2102 O O . ALA B 1 124 ? -7.371 -1.38 -3.652 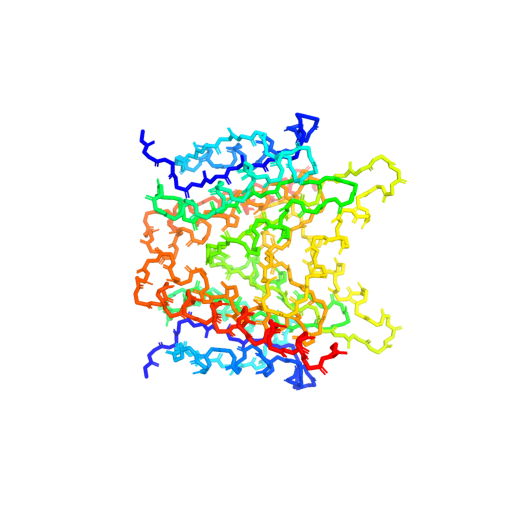1 98.94 124 ALA B O 1
ATOM 2103 N N . GLY B 1 125 ? -9.445 -1.894 -2.924 1 98.94 125 GLY B N 1
ATOM 2104 C CA . GLY B 1 125 ? -10.062 -1.336 -4.117 1 98.94 125 GLY B CA 1
ATOM 2105 C C . GLY B 1 125 ? -9.812 0.15 -4.281 1 98.94 125 GLY B C 1
ATOM 2106 O O . GLY B 1 125 ? -9.453 0.608 -5.371 1 98.94 125 GLY B O 1
ATOM 2107 N N . LEU B 1 126 ? -9.938 0.863 -3.227 1 98.94 126 LEU B N 1
ATOM 2108 C CA . LEU B 1 126 ? -9.727 2.307 -3.254 1 98.94 126 LEU B CA 1
ATOM 2109 C C . LEU B 1 126 ? -8.266 2.639 -3.537 1 98.94 126 LEU B C 1
ATOM 2111 O O . LEU B 1 126 ? -7.973 3.566 -4.293 1 98.94 126 LEU B O 1
ATOM 2115 N N . LEU B 1 127 ? -7.34 1.897 -2.889 1 98.94 127 LEU B N 1
ATOM 2116 C CA . LEU B 1 127 ? -5.914 2.129 -3.109 1 98.94 127 LEU B CA 1
ATOM 2117 C C . LEU B 1 127 ? -5.543 1.881 -4.566 1 98.94 127 LEU B C 1
ATOM 2119 O O . LEU B 1 127 ? -4.777 2.648 -5.156 1 98.94 127 LEU B O 1
ATOM 2123 N N . ALA B 1 128 ? -6.105 0.807 -5.152 1 98.94 128 ALA B N 1
ATOM 2124 C CA . ALA B 1 128 ? -5.883 0.56 -6.574 1 98.94 128 ALA B CA 1
ATOM 2125 C C . ALA B 1 128 ? -6.359 1.74 -7.418 1 98.94 128 ALA B C 1
ATOM 2127 O O . ALA B 1 128 ? -5.66 2.176 -8.336 1 98.94 128 ALA B O 1
ATOM 2128 N N . ALA B 1 129 ? -7.5 2.254 -7.094 1 98.94 129 ALA B N 1
ATOM 2129 C CA . ALA B 1 129 ? -8.039 3.412 -7.801 1 98.94 129 ALA B CA 1
ATOM 2130 C C . ALA B 1 129 ? -7.129 4.629 -7.637 1 98.94 129 ALA B C 1
ATOM 2132 O O . ALA B 1 129 ? -6.898 5.371 -8.594 1 98.94 129 ALA B O 1
ATOM 2133 N N . GLN B 1 130 ? -6.617 4.824 -6.434 1 98.94 130 GLN B N 1
ATOM 2134 C CA . GLN B 1 130 ? -5.727 5.945 -6.164 1 98.94 130 GLN B CA 1
ATOM 2135 C C . GLN B 1 130 ? -4.43 5.824 -6.965 1 98.94 130 GLN B C 1
ATOM 2137 O O . GLN B 1 130 ? -3.928 6.816 -7.496 1 98.94 130 GLN B O 1
ATOM 2142 N N . ILE B 1 131 ? -3.918 4.648 -7.055 1 98.94 131 ILE B N 1
ATOM 2143 C CA . ILE B 1 131 ? -2.711 4.402 -7.836 1 98.94 131 ILE B CA 1
ATOM 2144 C C . ILE B 1 131 ? -2.973 4.723 -9.305 1 98.94 131 ILE B C 1
ATOM 2146 O O . ILE B 1 131 ? -2.195 5.438 -9.938 1 98.94 131 ILE B O 1
ATOM 2150 N N . LEU B 1 132 ? -4.094 4.27 -9.836 1 98.88 132 LEU B N 1
ATOM 2151 C CA . LEU B 1 132 ? -4.434 4.508 -11.234 1 98.88 132 LEU B CA 1
ATOM 2152 C C . LEU B 1 132 ? -4.707 5.984 -11.484 1 98.88 132 LEU B C 1
ATOM 2154 O O . LEU B 1 132 ? -4.453 6.492 -12.578 1 98.88 132 LEU B O 1
ATOM 2158 N N . SER B 1 133 ? -5.156 6.707 -10.484 1 98.69 133 SER B N 1
ATOM 2159 C CA . SER B 1 133 ? -5.551 8.102 -10.633 1 98.69 133 SER B CA 1
ATOM 2160 C C . SER B 1 133 ? -4.336 9.008 -10.789 1 98.69 133 SER B C 1
ATOM 2162 O O . SER B 1 133 ? -4.469 10.172 -11.18 1 98.69 133 SER B O 1
ATOM 2164 N N . VAL B 1 134 ? -3.156 8.445 -10.445 1 98.12 134 VAL B N 1
ATOM 2165 C CA . VAL B 1 134 ? -1.922 9.211 -10.57 1 98.12 134 VAL B CA 1
ATOM 2166 C C . VAL B 1 134 ? -1.758 9.688 -12.016 1 98.12 134 VAL B C 1
ATOM 2168 O O . VAL B 1 134 ? -1.284 10.805 -12.25 1 98.12 134 VAL B O 1
ATOM 2171 N N . SER B 1 135 ? -2.213 8.945 -13.031 1 97.5 135 SER B N 1
ATOM 2172 C CA . SER B 1 135 ? -2.088 9.312 -14.438 1 97.5 135 SER B CA 1
ATOM 2173 C C . SER B 1 135 ? -3.453 9.375 -15.117 1 97.5 135 SER B C 1
ATOM 2175 O O . SER B 1 135 ? -3.549 9.266 -16.344 1 97.5 135 SER B O 1
ATOM 2177 N N . ASN B 1 136 ? -4.48 9.383 -14.344 1 97.94 136 ASN B N 1
ATOM 2178 C CA . ASN B 1 136 ? -5.852 9.445 -14.836 1 97.94 136 ASN B CA 1
ATOM 2179 C C . ASN B 1 136 ? -6.652 10.531 -14.117 1 97.94 136 ASN B C 1
ATOM 2181 O O . ASN B 1 136 ? -7.238 10.281 -13.07 1 97.94 136 ASN B O 1
ATOM 2185 N N . SER B 1 137 ? -6.75 11.703 -14.742 1 97.56 137 SER B N 1
ATOM 2186 C CA . SER B 1 137 ? -7.344 12.867 -14.102 1 97.56 137 SER B CA 1
ATOM 2187 C C . SER B 1 137 ? -8.836 12.664 -13.867 1 97.56 137 SER B C 1
ATOM 2189 O O . SER B 1 137 ? -9.391 13.156 -12.875 1 97.56 137 SER B O 1
ATOM 2191 N N . ASP B 1 138 ? -9.453 11.984 -14.797 1 98.5 138 ASP B N 1
ATOM 2192 C CA . ASP B 1 138 ? -10.875 11.711 -14.617 1 98.5 138 ASP B CA 1
ATOM 2193 C C . ASP B 1 138 ? -11.117 10.859 -13.375 1 98.5 138 ASP B C 1
ATOM 2195 O O . ASP B 1 138 ? -12.039 11.117 -12.602 1 98.5 138 ASP B O 1
ATOM 2199 N N . LEU B 1 139 ? -10.344 9.867 -13.234 1 98.69 139 LEU B N 1
ATOM 2200 C CA . LEU B 1 139 ? -10.461 9 -12.062 1 98.69 139 LEU B CA 1
ATOM 2201 C C . LEU B 1 139 ? -10.125 9.773 -10.789 1 98.69 139 LEU B C 1
ATOM 2203 O O . LEU B 1 139 ? -10.758 9.562 -9.75 1 98.69 139 LEU B O 1
ATOM 2207 N N . ALA B 1 140 ? -9.125 10.672 -10.844 1 98.56 140 ALA B N 1
ATOM 2208 C CA . ALA B 1 140 ? -8.797 11.531 -9.711 1 98.56 140 ALA B CA 1
ATOM 2209 C C . ALA B 1 140 ? -10.008 12.359 -9.289 1 98.56 140 ALA B C 1
ATOM 2211 O O . ALA B 1 140 ? -10.297 12.484 -8.094 1 98.56 140 ALA B O 1
ATOM 2212 N N . ASP B 1 141 ? -10.695 12.867 -10.227 1 98.38 141 ASP B N 1
ATOM 2213 C CA . ASP B 1 141 ? -11.891 13.656 -9.961 1 98.38 141 ASP B CA 1
ATOM 2214 C C . ASP B 1 141 ? -12.984 12.805 -9.32 1 98.38 141 ASP B C 1
ATOM 2216 O O . ASP B 1 141 ? -13.656 13.242 -8.375 1 98.38 141 ASP B O 1
ATOM 2220 N N . GLN B 1 142 ? -13.148 11.609 -9.828 1 98.69 142 GLN B N 1
ATOM 2221 C CA . GLN B 1 142 ? -14.148 10.695 -9.273 1 98.69 142 GLN B CA 1
ATOM 2222 C C . GLN B 1 142 ? -13.852 10.375 -7.812 1 98.69 142 GLN B C 1
ATOM 2224 O O . GLN B 1 142 ? -14.766 10.312 -6.988 1 98.69 142 GLN B O 1
ATOM 2229 N N . LEU B 1 143 ? -12.586 10.164 -7.52 1 98.69 143 LEU B N 1
ATOM 2230 C CA . LEU B 1 143 ? -12.18 9.875 -6.148 1 98.69 143 LEU B CA 1
ATOM 2231 C C . LEU B 1 143 ? -12.461 11.07 -5.238 1 98.69 143 LEU B C 1
ATOM 2233 O O . LEU B 1 143 ? -12.898 10.891 -4.098 1 98.69 143 LEU B O 1
ATOM 2237 N N . GLN B 1 144 ? -12.227 12.234 -5.738 1 98 144 GLN B N 1
ATOM 2238 C CA . GLN B 1 144 ? -12.492 13.438 -4.965 1 98 144 GLN B CA 1
ATOM 2239 C C . GLN B 1 144 ? -13.984 13.586 -4.684 1 98 144 GLN B C 1
ATOM 2241 O O . GLN B 1 144 ? -14.383 13.93 -3.566 1 98 144 GLN B O 1
ATOM 2246 N N . VAL B 1 145 ? -14.766 13.328 -5.672 1 98.19 145 VAL B N 1
ATOM 2247 C CA . VAL B 1 145 ? -16.219 13.391 -5.516 1 98.19 145 VAL B CA 1
ATOM 2248 C C . VAL B 1 145 ? -16.672 12.375 -4.477 1 98.19 145 VAL B C 1
ATOM 2250 O O . VAL B 1 145 ? -17.5 12.68 -3.613 1 98.19 145 VAL B O 1
ATOM 2253 N N . ARG B 1 146 ? -16.156 11.219 -4.57 1 97.81 146 ARG B N 1
ATOM 2254 C CA . ARG B 1 146 ? -16.5 10.164 -3.621 1 97.81 146 ARG B CA 1
ATOM 2255 C C . ARG B 1 146 ? -16.172 10.586 -2.195 1 97.81 146 ARG B C 1
ATOM 2257 O O . ARG B 1 146 ? -16.953 10.352 -1.271 1 97.81 146 ARG B O 1
ATOM 2264 N N . ARG B 1 147 ? -14.984 11.133 -2.021 1 97.06 147 ARG B N 1
ATOM 2265 C CA . ARG B 1 147 ? -14.539 11.594 -0.71 1 97.06 147 ARG B CA 1
ATOM 2266 C C . ARG B 1 147 ? -15.508 12.625 -0.139 1 97.06 147 ARG B C 1
ATOM 2268 O O . ARG B 1 147 ? -15.836 12.586 1.048 1 97.06 147 ARG B O 1
ATOM 2275 N N . GLU B 1 148 ? -15.898 13.547 -0.928 1 96.25 148 GLU B N 1
ATOM 2276 C CA . GLU B 1 148 ? -16.812 14.594 -0.493 1 96.25 148 GLU B CA 1
ATOM 2277 C C . GLU B 1 148 ? -18.172 14.016 -0.107 1 96.25 148 GLU B C 1
ATOM 2279 O O . GLU B 1 148 ? -18.781 14.445 0.877 1 96.25 148 GLU B O 1
ATOM 2284 N N . LYS B 1 149 ? -18.609 13.086 -0.875 1 96.19 149 LYS B N 1
ATOM 2285 C CA . LYS B 1 149 ? -19.875 12.422 -0.564 1 96.19 149 LYS B CA 1
ATOM 2286 C C . LYS B 1 149 ? -19.797 11.711 0.785 1 96.19 149 LYS B C 1
ATOM 2288 O O . LYS B 1 149 ? -20.75 11.781 1.577 1 96.19 149 LYS B O 1
ATOM 2293 N N . MET B 1 150 ? -18.734 11.008 1.028 1 94.5 150 MET B N 1
ATOM 2294 C CA . MET B 1 150 ? -18.562 10.297 2.295 1 94.5 150 MET B CA 1
ATOM 2295 C C . MET B 1 150 ? -18.531 11.281 3.465 1 94.5 150 MET B C 1
ATOM 2297 O O . MET B 1 150 ? -19.078 10.984 4.531 1 94.5 150 MET B O 1
ATOM 2301 N N . LYS B 1 151 ? -17.828 12.406 3.268 1 93.31 151 LYS B N 1
ATOM 2302 C CA . LYS B 1 151 ? -17.781 13.453 4.285 1 93.31 151 LYS B CA 1
ATOM 2303 C C . LYS B 1 151 ? -19.188 13.953 4.621 1 93.31 151 LYS B C 1
ATOM 2305 O O . LYS B 1 151 ? -19.547 14.078 5.797 1 93.31 151 LYS B O 1
ATOM 2310 N N . GLN B 1 152 ? -19.953 14.203 3.631 1 94.19 152 GLN B N 1
ATOM 2311 C CA . GLN B 1 152 ? -21.312 14.703 3.82 1 94.19 152 GLN B CA 1
ATOM 2312 C C . GLN B 1 152 ? -22.188 13.672 4.543 1 94.19 152 GLN B C 1
ATOM 2314 O O . GLN B 1 152 ? -22.969 14.031 5.418 1 94.19 152 GLN B O 1
ATOM 2319 N N . MET B 1 153 ? -22.031 12.461 4.172 1 92.19 153 MET B N 1
ATOM 2320 C CA . MET B 1 153 ? -22.781 11.391 4.816 1 92.19 153 MET B CA 1
ATOM 2321 C C . MET B 1 153 ? -22.438 11.297 6.301 1 92.19 153 MET B C 1
ATOM 2323 O O . MET B 1 153 ? -23.312 11.07 7.137 1 92.19 153 MET B O 1
ATOM 2327 N N . ALA B 1 154 ? -21.156 11.406 6.582 1 90.88 154 ALA B N 1
ATOM 2328 C CA . ALA B 1 154 ? -20.719 11.352 7.969 1 90.88 154 ALA B CA 1
ATOM 2329 C C . ALA B 1 154 ? -21.312 12.5 8.781 1 90.88 154 ALA B C 1
ATOM 2331 O O . ALA B 1 154 ? -21.719 12.305 9.93 1 90.88 154 ALA B O 1
ATOM 2332 N N . ILE B 1 155 ? -21.375 13.68 8.211 1 91.94 155 ILE B N 1
ATOM 2333 C CA . ILE B 1 155 ? -21.922 14.852 8.883 1 91.94 155 ILE B CA 1
ATOM 2334 C C . ILE B 1 155 ? -23.422 14.656 9.133 1 91.94 155 ILE B C 1
ATOM 2336 O O . ILE B 1 155 ? -23.922 14.938 10.227 1 91.94 155 ILE B O 1
ATOM 2340 N N . GLU B 1 156 ? -24.078 14.117 8.18 1 90.81 156 GLU B N 1
ATOM 2341 C CA . GLU B 1 156 ? -25.516 13.891 8.289 1 90.81 156 GLU B CA 1
ATOM 2342 C C . GLU B 1 156 ? -25.828 12.844 9.352 1 90.81 156 GLU B C 1
ATOM 2344 O O . GLU B 1 156 ? -26.828 12.961 10.07 1 90.81 156 GLU B O 1
ATOM 2349 N N . MET B 1 157 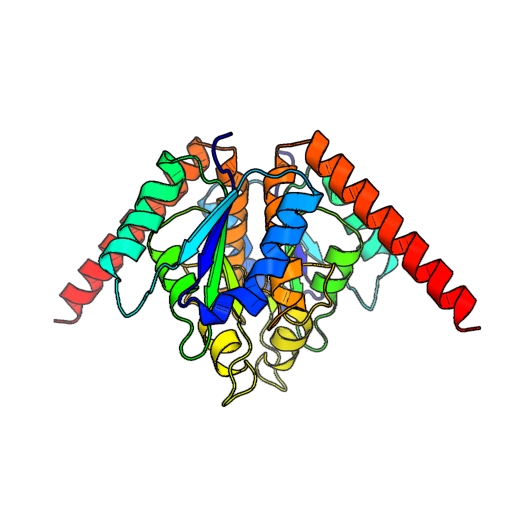? -25.031 11.82 9.305 1 89.44 157 MET B N 1
ATOM 2350 C CA . MET B 1 157 ? -25.219 10.789 10.32 1 89.44 157 MET B CA 1
ATOM 2351 C C . MET B 1 157 ? -25.062 11.367 11.719 1 89.44 157 MET B C 1
ATOM 2353 O O . MET B 1 157 ? -25.766 10.961 12.648 1 89.44 157 MET B O 1
ATOM 2357 N N . SER B 1 158 ? -24.109 12.219 11.875 1 87.06 158 SER B N 1
ATOM 2358 C CA . SER B 1 158 ? -23.906 12.867 13.164 1 87.06 158 SER B CA 1
ATOM 2359 C C . SER B 1 158 ? -25.109 13.695 13.57 1 87.06 158 SER B C 1
ATOM 2361 O O . SER B 1 158 ? -25.484 13.711 14.75 1 87.06 158 SER B O 1
ATOM 2363 N N . ASP B 1 159 ? -25.656 14.281 12.617 1 87.5 159 ASP B N 1
ATOM 2364 C CA . ASP B 1 159 ? -26.844 15.094 12.883 1 87.5 159 ASP B CA 1
ATOM 2365 C C . ASP B 1 159 ? -28 14.219 13.336 1 87.5 159 ASP B C 1
ATOM 2367 O O . ASP B 1 159 ? -28.859 14.672 14.102 1 87.5 159 ASP B O 1
ATOM 2371 N N . GLN B 1 160 ? -27.922 13.047 12.812 1 80.19 160 GLN B N 1
ATOM 2372 C CA . GLN B 1 160 ? -29 12.148 13.188 1 80.19 160 GLN B CA 1
ATOM 2373 C C . GLN B 1 160 ? -28.797 11.57 14.578 1 80.19 160 GLN B C 1
ATOM 2375 O O . GLN B 1 160 ? -29.734 11.094 15.211 1 80.19 160 GLN B O 1
ATOM 2380 N N . LEU B 1 161 ? -27.547 11.422 14.969 1 78.12 161 LEU B N 1
ATOM 2381 C CA . LEU B 1 161 ? -27.234 10.906 16.297 1 78.12 161 LEU B CA 1
ATOM 2382 C C . LEU B 1 161 ? -27.484 11.969 17.359 1 78.12 161 LEU B C 1
ATOM 2384 O O . LEU B 1 161 ? -27.703 11.641 18.531 1 78.12 161 LEU B O 1
ATOM 2388 N N . VAL B 1 162 ? -27.422 13.32 17.156 1 71.38 162 VAL B N 1
ATOM 2389 C CA . VAL B 1 162 ? -27.688 14.359 18.141 1 71.38 162 VAL B CA 1
ATOM 2390 C C . VAL B 1 162 ? -29.141 14.82 18.047 1 71.38 162 VAL B C 1
ATOM 2392 O O . VAL B 1 162 ? -29.703 14.891 16.953 1 71.38 162 VAL B O 1
#

Foldseek 3Di:
DQAQEEEEEADPVLCVFLVLLVVLCVVLVHHYYYYYDHCPPCVVVLLVCLQCVVVSNYQEYEYEYEDCQCSQQSSLVRHPHAYEYEQEQDDPPRSPNNQCNQCPHDPPRDYRYADYTNRRSNVSNVVSLVVVCVPPVVSVVVNVVVVVVVVVVVVVVVVVVD/DQAQEEEEEADPVLCVFLVLLVVLCVVLVHHYYYYYDHCPPCVVVLLVCLQCVVVSNYQEYEYEYEDCQCSQQSSLVRHPHAYEYEQEQDDPPRSPNNQCNQCPHDPPRDYRYADYTNRRSNVSNVVSLVVVCVPPVVSVVVNVVVVVVVVVVVVVVVVVVD

Secondary structure (DSSP, 8-state):
---SEEEEESSGGGHHHHHHHHHHHHHTT--EEEEE--TTT-HHHHHHHHHHHTTTT-SEEEEEE-TT--HHHHHHTT-SS-EEEEE---TTTTTHHHHHHHH-PPTTS--EE--SHHHHHHHHHHHHHHHHHTT-HHHHHHHHHHHHHHHHHHHHHHHHH-/---SEEEEESSGGGHHHHHHHHHHHHHTT--EEEEE--TTT-HHHHHHHHHHTTTTT-SEEEEEE-TT--HHHHHHTT-SS-EEEEE---TTTTTHHHHHHHH-PPTTS--EE--SHHHHHHHHHHHHHHHHHTT-HHHHHHHHHHHHHHHHHHHHHHHHH-

Solvent-accessible surface area (backbone atoms only — not comparable to full-atom values): 15411 Å² total; per-residue (Å²): 128,80,34,35,32,38,39,34,20,47,43,78,79,47,43,83,35,48,47,42,17,50,50,43,27,56,75,68,68,48,49,57,45,76,46,77,45,24,54,84,84,36,44,67,59,35,46,52,50,29,59,42,31,57,84,68,49,35,50,33,37,38,24,34,22,44,50,73,16,55,38,35,54,56,39,27,72,40,37,72,53,38,30,32,24,25,14,28,59,27,86,87,57,67,14,51,51,5,40,53,48,36,24,60,38,63,58,82,40,42,36,32,17,33,13,60,27,56,34,5,16,30,15,45,22,49,42,52,50,22,50,54,20,63,84,27,67,69,54,40,49,51,52,52,53,51,51,52,52,53,53,50,50,53,53,51,51,50,54,68,74,101,128,79,34,34,33,39,41,34,20,46,42,78,81,49,43,82,35,47,48,41,16,50,50,43,27,55,76,69,69,48,48,56,47,76,48,77,44,24,55,84,84,36,45,66,60,36,46,51,50,28,59,43,31,59,82,68,49,34,50,34,35,39,24,34,20,45,47,73,16,54,39,37,53,57,36,26,71,40,36,73,52,38,29,33,24,25,13,28,59,26,85,88,58,67,14,53,51,5,40,54,49,38,24,59,40,62,58,81,40,43,36,33,17,34,11,60,27,54,34,6,16,31,16,47,21,50,43,51,50,21,50,55,22,63,84,27,67,68,54,41,50,51,52,51,51,51,51,52,51,54,52,51,50,54,54,50,50,50,55,67,74,102

Sequence (324 aa):
MKPLVGVIMGSSSDWETMKHACEILEELSIPYEKKVVSAHRTPDLMFEYAEQARERGLNVIIAGAGGAAHLPGMIAAKTTLPVIGVPVQSKALNGWDSLLSIVQMPGGIPVATVAIGKAGATNAGLLAAQILSVSNSDLADQLQVRREKMKQMAIEMSDQLVMKPLVGVIMGSSSDWETMKHACEILEELSIPYEKKVVSAHRTPDLMFEYAEQARERGLNVIIAGAGGAAHLPGMIAAKTTLPVIGVPVQSKALNGWDSLLSIVQMPGGIPVATVAIGKAGATNAGLLAAQILSVSNSDLADQLQVRREKMKQMAIEMSDQLV

InterPro domains:
  IPR000031 PurE domain [PF00731] (5-152)
  IPR000031 PurE domain [SM01001] (3-154)
  IPR000031 PurE domain [TIGR01162] (5-160)
  IPR024694 PurE, prokaryotic type [PIRSF001338] (2-161)
  IPR024694 PurE, prokaryotic type [PTHR23046] (2-160)
  IPR033747 Class I PurE [MF_01929] (5-158)

Organism: NCBI:txid1808955

Radius of gyration: 18.48 Å; Cα contacts (8 Å, |Δi|>4): 738; chains: 2; bounding box: 59×48×46 Å